Protein AF-A0A1W9WT38-F1 (afdb_monomer_lite)

Sequence (229 aa):
LFLPDLAKIMRFDTAIFLDKELIALMSEASGDGEGETDGDHYGITDALVLIQIDLNGKPEWILIHWEQIGENPLAAAYLPLTDYPKKERPVIKARAMKGISGIPEGQKRATLYSLIQESIRLDSNEERQFRELVRTNPIYKEVRMLQSVREVGIEEGIEIGIEKGVEIGIEKGVGEGIEKGRFQALEETAVKMLSSGVLTQEQIAQFTGLEISRIRKLAKAPASERQIH

Radius of gyration: 39.2 Å; chains: 1; bounding box: 86×37×109 Å

Secondary structure (DSSP, 8-state):
---TTTTTTEEEEEEEE--HHHHHHHHHTT--------------SEEEEEEEEEETTEEEEEEEEEE-----HHHHHHGGGS---GGGHHHHHHHHHHTTTTSPSSHHHHHHHHHHHHH----HHHHHHHHHHHHH-GGGHHHHHHHHHHHHHHHHHHHHHHHHHHHHHHHHHHHHHHHHHHHHHHHHHHHHHHHHSSS-HHHHHHHH---HHHHHHHHHS-GGGS---

Structure (mmCIF, N/C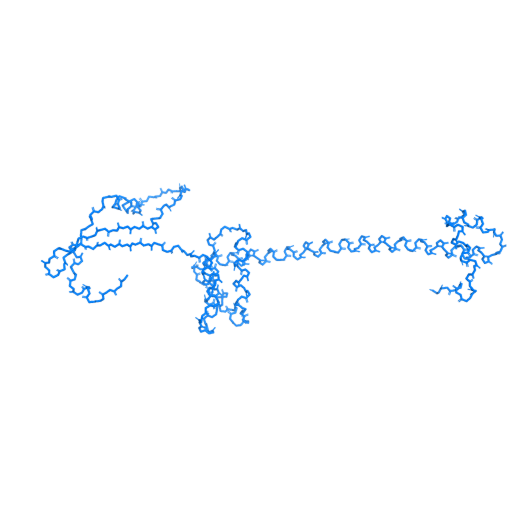A/C/O backbone):
data_AF-A0A1W9WT38-F1
#
_entry.id   AF-A0A1W9WT38-F1
#
loop_
_atom_site.group_PDB
_atom_site.id
_atom_site.type_symbol
_atom_site.label_atom_id
_atom_site.label_alt_id
_atom_site.label_comp_id
_atom_site.label_asym_id
_atom_site.label_entity_id
_atom_site.label_seq_id
_atom_site.pdbx_PDB_ins_code
_atom_site.Cartn_x
_atom_site.Cartn_y
_atom_site.Cartn_z
_atom_site.occupancy
_atom_site.B_iso_or_equiv
_atom_site.auth_seq_id
_atom_site.auth_comp_id
_atom_site.auth_asym_id
_atom_site.auth_atom_id
_atom_site.pdbx_PDB_model_num
ATOM 1 N N . LEU A 1 1 ? 16.873 6.774 -30.784 1.00 38.50 1 LEU A N 1
ATOM 2 C CA . LEU A 1 1 ? 16.338 6.586 -32.154 1.00 38.50 1 LEU A CA 1
ATOM 3 C C . LEU A 1 1 ? 17.122 5.476 -32.848 1.00 38.50 1 LEU A C 1
ATOM 5 O O . LEU A 1 1 ? 18.340 5.518 -32.785 1.00 38.50 1 LEU A O 1
ATOM 9 N N . PHE A 1 2 ? 16.466 4.525 -33.517 1.00 37.50 2 PHE A N 1
ATOM 10 C CA . PHE A 1 2 ? 17.123 3.646 -34.493 1.00 37.50 2 PHE A CA 1
ATOM 11 C C . PHE A 1 2 ? 16.529 3.988 -35.864 1.00 37.50 2 PHE A C 1
ATOM 13 O O . PHE A 1 2 ? 15.354 3.725 -36.105 1.00 37.50 2 PHE A O 1
ATOM 20 N N . LEU A 1 3 ? 17.309 4.653 -36.719 1.00 51.66 3 LEU A N 1
ATOM 21 C CA . LEU 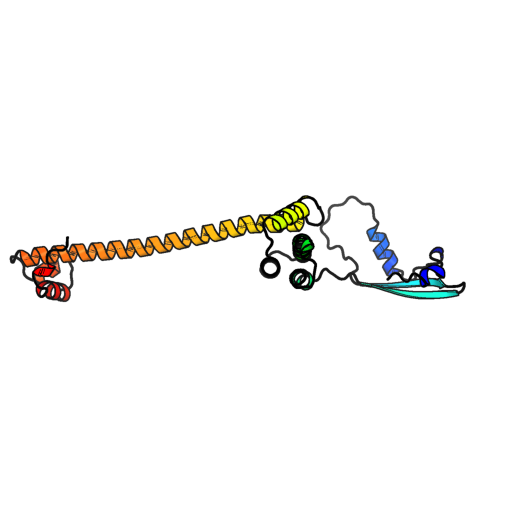A 1 3 ? 16.945 4.982 -38.102 1.00 51.66 3 LEU A CA 1
ATOM 22 C C . LEU A 1 3 ? 17.716 4.018 -39.022 1.00 51.66 3 LEU A C 1
ATOM 24 O O . LEU A 1 3 ? 18.850 4.318 -39.398 1.00 51.66 3 LEU A O 1
ATOM 28 N N . PRO A 1 4 ? 17.162 2.836 -39.347 1.00 57.66 4 PRO A N 1
ATOM 29 C CA . PRO A 1 4 ? 17.897 1.766 -40.028 1.00 57.66 4 PRO A CA 1
ATOM 30 C C . PRO A 1 4 ? 18.407 2.147 -41.425 1.00 57.66 4 PRO A C 1
ATOM 32 O O . PRO A 1 4 ? 19.383 1.567 -41.895 1.00 57.66 4 PRO A O 1
ATOM 35 N N . ASP A 1 5 ? 17.793 3.132 -42.080 1.00 68.38 5 ASP A N 1
ATOM 36 C CA . ASP A 1 5 ? 18.265 3.633 -43.375 1.00 68.38 5 ASP A CA 1
ATOM 37 C C . ASP A 1 5 ? 19.428 4.619 -43.247 1.00 68.38 5 ASP A C 1
ATOM 39 O O . ASP A 1 5 ? 20.303 4.648 -44.108 1.00 68.38 5 ASP A O 1
ATOM 43 N N . LEU A 1 6 ? 19.496 5.358 -42.137 1.00 64.56 6 LEU A N 1
ATOM 44 C CA . LEU A 1 6 ? 20.589 6.284 -41.850 1.00 64.56 6 LEU A CA 1
ATOM 45 C C . LEU A 1 6 ? 21.875 5.523 -41.492 1.00 64.56 6 LEU A C 1
ATOM 47 O O . LEU A 1 6 ? 22.960 5.884 -41.938 1.00 64.56 6 LEU A O 1
ATOM 51 N N . ALA A 1 7 ? 21.743 4.398 -40.781 1.00 63.06 7 ALA A N 1
ATOM 52 C CA . ALA A 1 7 ? 22.866 3.530 -40.418 1.00 63.06 7 ALA A CA 1
ATOM 53 C C . ALA A 1 7 ? 23.632 2.971 -41.634 1.00 63.06 7 ALA A C 1
ATOM 55 O O . ALA A 1 7 ? 24.821 2.692 -41.525 1.00 63.06 7 ALA A O 1
ATOM 56 N N . LYS A 1 8 ? 22.974 2.821 -42.793 1.00 73.81 8 LYS A N 1
ATOM 57 C CA . LYS A 1 8 ? 23.595 2.300 -44.027 1.00 73.81 8 LYS A CA 1
ATOM 58 C C . LYS A 1 8 ? 24.545 3.296 -44.693 1.00 73.81 8 LYS A C 1
ATOM 60 O O . LYS A 1 8 ? 25.408 2.880 -45.458 1.00 73.81 8 LYS A O 1
ATOM 65 N N . ILE A 1 9 ? 24.348 4.589 -44.442 1.00 77.25 9 ILE A N 1
ATOM 66 C CA . ILE A 1 9 ? 25.105 5.683 -45.068 1.00 77.25 9 ILE A CA 1
ATOM 67 C C . ILE A 1 9 ? 26.040 6.395 -44.085 1.00 77.25 9 ILE A C 1
ATOM 69 O O . ILE A 1 9 ? 26.820 7.251 -44.494 1.00 77.25 9 ILE A O 1
ATOM 73 N N . MET A 1 10 ? 25.950 6.039 -42.802 1.00 74.94 10 MET A N 1
ATOM 74 C CA . MET A 1 10 ? 26.772 6.557 -41.717 1.00 74.94 10 MET A CA 1
ATOM 75 C C . MET A 1 10 ? 28.090 5.809 -41.596 1.00 74.94 10 MET A C 1
ATOM 77 O O . MET A 1 10 ? 28.120 4.582 -41.487 1.00 74.94 10 MET A O 1
ATOM 81 N N . ARG A 1 11 ? 29.179 6.567 -41.496 1.00 78.50 11 ARG A N 1
ATOM 82 C CA . ARG A 1 11 ? 30.488 6.041 -41.114 1.00 78.50 11 ARG A CA 1
ATOM 83 C C . ARG A 1 11 ? 30.787 6.330 -39.649 1.00 78.50 11 ARG A C 1
ATOM 85 O O . ARG A 1 11 ? 31.351 7.366 -39.310 1.00 78.50 11 ARG A O 1
ATOM 92 N N . PHE A 1 12 ? 30.401 5.413 -38.766 1.00 72.69 12 PHE A N 1
ATOM 93 C CA . PHE A 1 12 ? 30.556 5.574 -37.313 1.00 72.69 12 PHE A CA 1
ATOM 94 C C . PHE A 1 12 ? 32.011 5.780 -36.858 1.00 72.69 12 PHE A C 1
ATOM 96 O O . PHE A 1 12 ? 32.248 6.455 -35.863 1.00 72.69 12 PHE A O 1
ATOM 103 N N . ASP A 1 13 ? 32.981 5.259 -37.610 1.00 76.38 13 ASP A N 1
ATOM 104 C CA . ASP A 1 13 ? 34.421 5.437 -37.385 1.00 76.38 13 ASP A CA 1
ATOM 105 C C . ASP A 1 13 ? 34.906 6.881 -37.594 1.00 76.38 13 ASP A C 1
ATOM 107 O O . ASP A 1 13 ? 35.998 7.234 -37.159 1.00 76.38 13 ASP A O 1
ATOM 111 N N . THR A 1 14 ? 34.099 7.718 -38.248 1.00 80.00 14 THR A N 1
ATOM 112 C CA . THR A 1 14 ? 34.417 9.128 -38.524 1.00 80.00 14 THR A CA 1
ATOM 113 C C . THR A 1 14 ? 33.800 10.097 -37.519 1.00 80.00 14 THR A C 1
ATOM 115 O O . THR A 1 14 ? 33.956 11.305 -37.675 1.00 80.00 14 THR A O 1
ATOM 118 N N . ALA A 1 15 ? 33.087 9.591 -36.508 1.00 74.75 15 ALA A N 1
ATOM 119 C CA . ALA A 1 15 ? 32.410 10.429 -35.531 1.00 74.75 15 ALA A CA 1
ATOM 120 C C . ALA A 1 15 ? 33.419 11.194 -34.659 1.00 74.75 15 ALA A C 1
ATOM 122 O O . ALA A 1 15 ? 34.235 10.593 -33.958 1.00 74.75 15 ALA A O 1
ATOM 123 N N . ILE A 1 16 ? 33.332 12.525 -34.674 1.00 74.00 16 ILE A N 1
ATOM 124 C CA . ILE A 1 16 ? 34.139 13.413 -33.830 1.00 74.00 16 ILE A CA 1
ATOM 125 C C . ILE A 1 16 ? 33.201 14.188 -32.905 1.00 74.00 16 ILE A C 1
ATOM 127 O O . ILE A 1 16 ? 32.298 14.888 -33.368 1.00 74.00 16 ILE A O 1
ATOM 131 N N . PHE A 1 17 ? 33.430 14.068 -31.595 1.00 68.88 17 PHE A N 1
ATOM 132 C CA . PHE A 1 17 ? 32.750 14.864 -30.573 1.00 68.88 17 PHE A CA 1
ATOM 133 C C . PHE A 1 17 ? 33.381 16.251 -30.507 1.00 68.88 17 PHE A C 1
ATOM 135 O O . PHE A 1 17 ? 34.599 16.378 -30.377 1.00 68.88 17 PHE A O 1
ATOM 142 N N . LEU A 1 18 ? 32.554 17.289 -30.607 1.00 66.50 18 LEU A N 1
ATOM 143 C CA . LEU A 1 18 ? 33.036 18.670 -30.683 1.00 66.50 18 LEU A CA 1
ATOM 144 C C . LEU A 1 18 ? 32.893 19.444 -29.366 1.00 66.50 18 LEU A C 1
ATOM 146 O O . LEU A 1 18 ? 33.423 20.550 -29.263 1.00 66.50 18 LEU A O 1
ATOM 150 N N . ASP A 1 19 ? 32.229 18.872 -28.359 1.00 64.06 19 ASP A N 1
ATOM 151 C CA . ASP A 1 19 ? 32.014 19.525 -27.067 1.00 64.06 19 ASP A CA 1
ATOM 152 C C . ASP A 1 19 ? 33.072 19.107 -26.031 1.00 64.06 19 ASP A C 1
ATOM 154 O O . ASP A 1 19 ? 33.141 17.951 -25.610 1.00 64.06 19 ASP A O 1
ATOM 158 N N . LYS A 1 20 ? 33.929 20.059 -25.637 1.00 53.59 20 LYS A N 1
ATOM 159 C CA . LYS A 1 20 ? 35.046 19.826 -24.708 1.00 53.59 20 LYS A CA 1
ATOM 160 C C . LYS A 1 20 ? 34.605 19.680 -23.251 1.00 53.59 20 LYS A C 1
ATOM 162 O O . LYS A 1 20 ? 35.309 19.004 -22.504 1.00 53.59 20 LYS A O 1
ATOM 167 N N . GLU A 1 21 ? 33.486 20.281 -22.843 1.00 53.78 21 GLU A N 1
ATOM 168 C CA . GLU A 1 21 ? 33.022 20.195 -21.448 1.00 53.78 21 GLU A CA 1
ATOM 169 C C . GLU A 1 21 ? 32.345 18.845 -21.169 1.00 53.78 21 GLU A C 1
ATOM 171 O O . GLU A 1 21 ? 32.565 18.234 -20.124 1.00 53.78 21 GLU A O 1
ATOM 176 N N . LEU A 1 22 ? 31.633 18.305 -22.162 1.00 52.28 22 LEU A N 1
ATOM 177 C CA . LEU A 1 22 ? 31.009 16.977 -22.111 1.00 52.28 22 LEU A CA 1
ATOM 178 C C . LEU A 1 22 ? 32.039 15.831 -22.057 1.00 52.28 22 LEU A C 1
ATOM 180 O O . LEU A 1 22 ? 31.825 14.834 -21.368 1.00 52.28 22 LEU A O 1
ATOM 184 N N . ILE A 1 23 ? 33.182 15.979 -22.739 1.00 49.09 23 ILE A N 1
ATOM 185 C CA . ILE A 1 23 ? 34.286 15.001 -22.706 1.00 49.09 23 ILE A CA 1
ATOM 186 C C . ILE A 1 23 ? 34.928 14.929 -21.310 1.00 49.09 23 ILE A C 1
ATOM 188 O O . ILE A 1 23 ? 35.268 13.835 -20.859 1.00 49.09 23 ILE A O 1
ATOM 192 N N . ALA A 1 24 ? 35.066 16.063 -20.613 1.00 44.94 24 ALA A N 1
ATOM 193 C CA . ALA A 1 24 ? 35.612 16.104 -19.255 1.00 44.94 24 ALA A CA 1
ATOM 194 C C . ALA A 1 24 ? 34.683 15.400 -18.247 1.00 44.94 24 ALA A C 1
ATOM 196 O O . ALA A 1 24 ? 35.140 14.543 -17.493 1.00 44.94 24 ALA A O 1
ATOM 197 N N . LEU A 1 25 ? 33.374 15.667 -18.323 1.00 47.16 25 LEU A N 1
ATOM 198 C CA . LEU A 1 25 ? 32.348 15.021 -17.491 1.00 47.16 25 LEU A CA 1
ATOM 199 C C . LEU A 1 25 ? 32.265 13.498 -17.699 1.00 47.16 25 LEU A C 1
ATOM 201 O O . LEU A 1 25 ? 32.104 12.747 -16.740 1.00 47.16 25 LEU A O 1
ATOM 205 N N . MET A 1 26 ? 32.398 13.015 -18.940 1.00 43.81 26 MET A N 1
ATOM 206 C CA . MET A 1 26 ? 32.390 11.570 -19.209 1.00 43.81 26 MET A CA 1
ATOM 207 C C . MET A 1 26 ? 33.702 10.876 -18.820 1.00 43.81 26 MET A C 1
ATOM 209 O O . MET A 1 26 ? 33.679 9.703 -18.457 1.00 43.81 26 MET A O 1
ATOM 213 N N . SER A 1 27 ? 34.836 11.585 -18.875 1.00 40.78 27 SER A N 1
ATOM 214 C CA . SER A 1 27 ? 36.141 11.060 -18.455 1.00 40.78 27 SER A CA 1
ATOM 215 C C . SER A 1 27 ? 36.226 10.853 -16.940 1.00 40.78 27 SER A C 1
ATOM 217 O O . SER A 1 27 ? 36.881 9.908 -16.500 1.00 40.78 27 SER A O 1
ATOM 219 N N . GLU A 1 28 ? 35.577 11.709 -16.146 1.00 40.41 28 GLU A N 1
ATOM 220 C CA . GLU A 1 28 ? 35.514 11.572 -14.682 1.00 40.41 28 GLU A CA 1
ATOM 221 C C . GLU A 1 28 ? 34.632 10.391 -14.245 1.00 40.41 28 GLU A C 1
ATOM 223 O O . GLU A 1 28 ? 34.946 9.719 -13.266 1.00 40.41 28 GLU A O 1
ATOM 228 N N . ALA A 1 29 ? 33.588 10.056 -15.01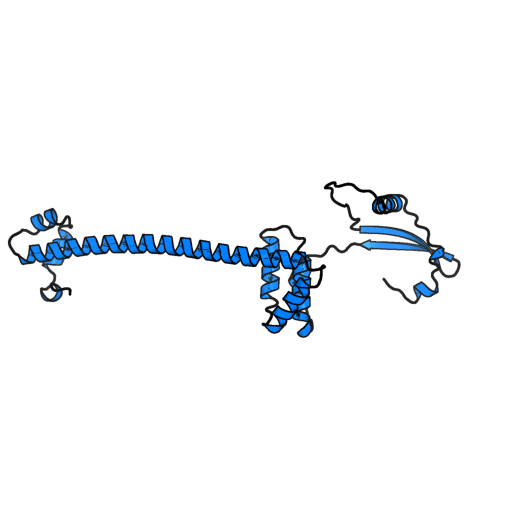1 1.00 43.19 29 ALA A N 1
ATOM 229 C CA . ALA A 1 29 ? 32.702 8.923 -14.724 1.00 43.19 29 ALA A CA 1
ATOM 230 C C . ALA A 1 29 ? 33.348 7.536 -14.950 1.00 43.19 29 ALA A C 1
ATOM 232 O O . ALA A 1 29 ? 32.805 6.526 -14.506 1.00 43.19 29 ALA A O 1
ATOM 233 N N . SER A 1 30 ? 34.494 7.472 -15.637 1.00 37.78 30 SER A N 1
ATOM 234 C CA . SER A 1 30 ? 35.237 6.231 -15.922 1.00 37.78 30 SER A CA 1
ATOM 235 C C . SER A 1 30 ? 36.455 5.995 -15.014 1.00 37.78 30 SER A C 1
ATOM 237 O O . SER A 1 30 ? 37.299 5.158 -15.329 1.00 37.78 30 SER A O 1
ATOM 239 N N . GLY A 1 31 ? 36.575 6.728 -13.903 1.00 34.12 31 GLY A N 1
ATOM 240 C CA . GLY A 1 31 ? 37.658 6.542 -12.938 1.00 34.12 31 GLY A CA 1
ATOM 241 C C . GLY A 1 31 ? 37.479 5.290 -12.077 1.00 34.12 31 GLY A C 1
ATOM 242 O O . GLY A 1 31 ? 36.716 5.302 -11.116 1.00 34.12 31 GLY A O 1
ATOM 243 N N . ASP A 1 32 ? 38.235 4.234 -12.383 1.00 41.88 32 ASP A N 1
ATOM 244 C CA . ASP A 1 32 ? 38.583 3.186 -11.422 1.00 41.88 32 ASP A CA 1
ATOM 245 C C . ASP A 1 32 ? 39.265 3.835 -10.200 1.00 41.88 32 ASP A C 1
ATOM 247 O O . ASP A 1 32 ? 40.369 4.374 -10.305 1.00 41.88 32 ASP A O 1
ATOM 251 N N . GLY A 1 33 ? 38.613 3.801 -9.036 1.00 31.48 33 GLY A N 1
ATOM 252 C CA . GLY A 1 33 ? 39.160 4.359 -7.802 1.00 31.48 33 GLY A CA 1
ATOM 253 C C . GLY A 1 33 ? 38.333 3.981 -6.579 1.00 31.48 33 GLY A C 1
ATOM 254 O O . GLY A 1 33 ? 37.210 4.441 -6.406 1.00 31.48 33 GLY A O 1
ATOM 255 N N . GLU A 1 34 ? 38.903 3.128 -5.731 1.00 39.88 34 GLU A N 1
ATOM 256 C CA . GLU A 1 34 ? 38.418 2.833 -4.384 1.00 39.88 34 GLU A CA 1
ATOM 257 C C . GLU A 1 34 ? 38.250 4.133 -3.578 1.00 39.88 34 GLU A C 1
ATOM 259 O O . GLU A 1 34 ? 39.192 4.912 -3.438 1.00 39.88 34 GLU A O 1
ATOM 264 N N . GLY A 1 35 ? 37.059 4.361 -3.023 1.00 29.09 35 GLY A N 1
ATOM 265 C CA . GLY A 1 35 ? 36.806 5.504 -2.152 1.00 29.09 35 GLY A CA 1
ATOM 266 C C . GLY A 1 35 ? 35.334 5.652 -1.793 1.00 29.09 35 GLY A C 1
ATOM 267 O O . GLY A 1 35 ? 34.545 6.162 -2.578 1.00 29.09 35 GLY A O 1
ATOM 268 N N . GLU A 1 36 ? 34.972 5.226 -0.584 1.00 40.91 36 GLU A N 1
ATOM 269 C CA . GLU A 1 36 ? 33.783 5.721 0.114 1.00 40.91 36 GLU A CA 1
ATOM 270 C C . GLU A 1 36 ? 33.797 7.253 0.104 1.00 40.91 36 GLU A C 1
ATOM 272 O O . GLU A 1 36 ? 34.708 7.861 0.658 1.00 40.91 36 GLU A O 1
ATOM 277 N N . THR A 1 37 ? 32.797 7.886 -0.504 1.00 29.25 37 THR A N 1
ATOM 278 C CA . THR A 1 37 ? 32.292 9.193 -0.067 1.00 29.25 37 THR A CA 1
ATOM 279 C C . THR A 1 37 ? 30.885 9.416 -0.607 1.00 29.25 37 THR A C 1
ATOM 281 O O . THR A 1 37 ? 30.621 9.312 -1.800 1.00 29.25 37 THR A O 1
ATOM 284 N N . ASP A 1 38 ? 29.996 9.711 0.335 1.00 40.25 38 ASP A N 1
ATOM 285 C CA . ASP A 1 38 ? 28.734 10.423 0.164 1.00 40.25 38 ASP A CA 1
ATOM 286 C C . ASP A 1 38 ? 28.906 11.594 -0.821 1.00 40.25 38 ASP A C 1
ATOM 288 O O . ASP A 1 38 ? 29.803 12.424 -0.651 1.00 40.25 38 ASP A O 1
ATOM 292 N N . GLY A 1 39 ? 28.053 11.683 -1.838 1.00 29.75 39 GLY A N 1
ATOM 293 C CA . GLY A 1 39 ? 28.096 12.795 -2.779 1.00 29.75 39 GLY A CA 1
ATOM 294 C C . GLY A 1 39 ? 27.234 12.544 -4.000 1.00 29.75 39 GLY A C 1
ATOM 295 O O . GLY A 1 39 ? 27.534 11.666 -4.803 1.00 29.75 39 GLY A O 1
ATOM 296 N N . ASP A 1 40 ? 26.166 13.331 -4.116 1.00 34.06 40 ASP A N 1
ATOM 297 C CA . ASP A 1 40 ? 25.291 13.449 -5.276 1.00 34.06 40 ASP A CA 1
ATOM 298 C C . ASP A 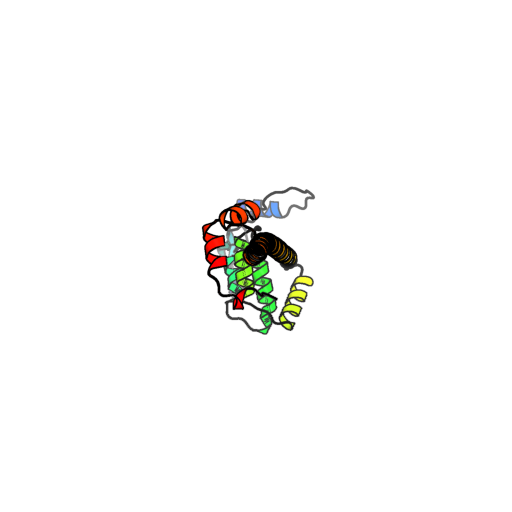1 40 ? 26.041 13.218 -6.595 1.00 34.06 40 ASP A C 1
ATOM 300 O O . ASP A 1 40 ? 26.791 14.072 -7.076 1.00 34.06 40 ASP A O 1
ATOM 304 N N . HIS A 1 41 ? 25.812 12.059 -7.214 1.00 38.91 41 HIS A N 1
ATOM 305 C CA . HIS A 1 41 ? 26.141 11.879 -8.615 1.00 38.91 41 HIS A CA 1
ATOM 306 C C . HIS A 1 41 ? 25.257 12.851 -9.401 1.00 38.91 41 HIS A C 1
ATOM 308 O O . HIS A 1 41 ? 24.076 12.579 -9.628 1.00 38.91 41 HIS A O 1
ATOM 314 N N . TYR A 1 42 ? 25.823 13.990 -9.808 1.00 38.50 42 TYR A N 1
ATOM 315 C CA . TYR A 1 42 ? 25.277 14.843 -10.862 1.00 38.50 42 TYR A CA 1
ATOM 316 C C . TYR A 1 42 ? 25.284 14.042 -12.173 1.00 38.50 42 TYR A C 1
ATOM 318 O O . TYR A 1 42 ? 26.126 14.228 -13.048 1.00 38.50 42 TYR A O 1
ATOM 326 N N . GLY A 1 43 ? 24.363 13.084 -12.288 1.00 44.50 43 GLY A N 1
ATOM 327 C CA . GLY A 1 43 ? 24.046 12.435 -13.546 1.00 44.50 43 GLY A CA 1
ATOM 328 C C . GLY A 1 43 ? 23.486 13.502 -14.471 1.00 44.50 43 GLY A C 1
ATOM 329 O O . GLY A 1 43 ? 22.541 14.199 -14.108 1.00 44.50 43 GLY A O 1
ATOM 330 N N . ILE A 1 44 ? 24.106 13.679 -15.632 1.00 47.62 44 ILE A N 1
ATOM 331 C CA . ILE A 1 44 ? 23.653 14.634 -16.640 1.00 47.62 44 ILE A CA 1
ATOM 332 C C . ILE A 1 44 ? 22.213 14.262 -17.026 1.00 47.62 44 ILE A C 1
ATOM 334 O O . ILE A 1 44 ? 21.981 13.223 -17.639 1.00 47.62 44 ILE A O 1
ATOM 338 N N . THR A 1 45 ? 21.241 15.082 -16.620 1.00 50.06 45 THR A N 1
ATOM 339 C CA . THR A 1 45 ? 19.807 14.829 -16.842 1.00 50.06 45 THR A CA 1
ATOM 340 C C . THR A 1 45 ? 19.338 15.255 -18.232 1.00 50.06 45 THR A C 1
ATOM 342 O O . THR A 1 45 ? 18.325 14.757 -18.721 1.00 50.06 45 THR A O 1
ATOM 345 N N . ASP A 1 46 ? 20.094 16.137 -18.878 1.00 48.62 46 ASP A N 1
ATOM 346 C CA . ASP A 1 46 ? 19.871 16.639 -20.228 1.00 48.62 46 ASP A CA 1
ATOM 347 C C . ASP A 1 46 ? 21.230 17.011 -20.846 1.00 48.62 46 ASP A C 1
ATOM 349 O O . ASP A 1 46 ? 22.011 17.754 -20.244 1.00 48.62 46 ASP A O 1
ATOM 353 N N . ALA A 1 47 ? 21.539 16.451 -22.016 1.00 61.88 47 ALA A N 1
ATOM 354 C CA . ALA A 1 47 ? 22.762 16.714 -22.759 1.00 61.88 47 ALA A CA 1
ATOM 355 C C . ALA A 1 47 ? 22.462 17.020 -24.227 1.00 61.88 47 ALA A C 1
ATOM 357 O O . ALA A 1 47 ? 21.794 16.257 -24.930 1.00 61.88 47 ALA A O 1
ATOM 358 N N . LEU A 1 48 ? 23.072 18.088 -24.730 1.00 65.00 48 LEU A N 1
ATOM 359 C CA . LEU A 1 48 ? 23.164 18.364 -26.157 1.00 65.00 48 LEU A CA 1
ATOM 360 C C . LEU A 1 48 ? 24.559 17.985 -26.638 1.00 65.00 48 LEU A C 1
ATOM 362 O O . LEU A 1 48 ? 25.541 18.640 -26.313 1.00 65.00 48 LEU A O 1
ATOM 366 N N . VAL A 1 49 ? 24.645 16.923 -27.430 1.00 71.44 49 VAL A N 1
ATOM 367 C CA . VAL A 1 49 ? 25.904 16.423 -27.975 1.00 71.44 49 VAL A CA 1
ATOM 368 C C . VAL A 1 49 ? 25.961 16.739 -29.461 1.00 71.44 49 VAL A C 1
ATOM 370 O O . VAL A 1 49 ? 25.182 16.207 -30.251 1.00 71.44 49 VAL A O 1
ATOM 373 N N . LEU A 1 50 ? 26.904 17.590 -29.860 1.00 76.31 50 LEU A N 1
ATOM 374 C CA . LEU A 1 50 ? 27.188 17.841 -31.268 1.00 76.31 50 LEU A CA 1
ATOM 375 C C . LEU A 1 50 ? 28.274 16.880 -31.759 1.00 76.31 50 LEU A C 1
ATOM 377 O O . LEU A 1 50 ? 29.406 16.890 -31.266 1.00 76.31 50 LEU A O 1
ATOM 381 N N . ILE A 1 51 ? 27.927 16.076 -32.759 1.00 81.00 51 ILE A N 1
ATOM 382 C CA . ILE A 1 51 ? 28.854 15.183 -33.451 1.00 81.00 51 ILE A CA 1
ATOM 383 C C . ILE A 1 51 ? 28.963 15.568 -34.924 1.00 81.00 51 ILE A C 1
ATOM 385 O O . ILE A 1 51 ? 27.973 15.896 -35.582 1.00 81.00 51 ILE A O 1
ATOM 389 N N . GLN A 1 52 ? 30.178 15.491 -35.452 1.00 83.19 52 GLN A N 1
ATOM 390 C CA . GLN A 1 52 ? 30.425 15.518 -36.888 1.00 83.19 52 GLN A CA 1
ATOM 391 C C . GLN A 1 52 ? 30.636 14.083 -37.367 1.00 83.19 52 GLN A C 1
ATOM 393 O O . GLN A 1 52 ? 31.441 13.363 -36.779 1.00 83.19 52 GLN A O 1
ATOM 398 N N . ILE A 1 53 ? 29.917 13.660 -38.404 1.00 84.00 53 ILE A N 1
ATOM 399 C CA . ILE A 1 53 ? 30.013 12.309 -38.969 1.00 84.00 53 ILE A CA 1
ATOM 400 C C . ILE A 1 53 ? 29.954 12.366 -40.495 1.00 84.00 53 ILE A C 1
ATOM 402 O O . ILE A 1 53 ? 29.253 13.198 -41.069 1.00 84.00 53 ILE A O 1
ATOM 406 N N . ASP A 1 54 ? 30.686 11.483 -41.169 1.00 82.38 54 ASP A N 1
ATOM 407 C CA . ASP A 1 54 ? 30.591 11.331 -42.617 1.00 82.38 54 ASP A CA 1
ATOM 408 C C . ASP A 1 54 ? 29.296 10.588 -42.996 1.00 82.38 54 ASP A C 1
ATOM 410 O O . ASP A 1 54 ? 29.056 9.445 -42.578 1.00 82.38 54 ASP A O 1
ATOM 414 N N . LEU A 1 55 ? 28.469 11.268 -43.793 1.00 79.50 55 LEU A N 1
ATOM 415 C CA . LEU A 1 55 ? 27.309 10.717 -44.481 1.00 79.50 55 LEU A CA 1
ATOM 416 C C . LEU A 1 55 ? 27.568 10.761 -45.992 1.00 79.50 55 LEU A C 1
ATOM 418 O O . LEU A 1 55 ? 27.648 11.836 -46.589 1.00 79.50 55 LEU A O 1
ATOM 422 N N . ASN A 1 56 ? 27.647 9.595 -46.640 1.00 84.19 56 ASN A N 1
ATOM 423 C CA . ASN A 1 56 ? 27.865 9.477 -48.093 1.00 84.19 56 ASN A CA 1
ATOM 424 C C . ASN A 1 56 ? 29.093 10.250 -48.633 1.00 84.19 56 ASN A C 1
ATOM 426 O O . ASN A 1 56 ? 29.038 10.847 -49.712 1.00 84.19 56 ASN A O 1
ATOM 430 N N . GLY A 1 57 ? 30.208 10.239 -47.904 1.00 81.75 57 GLY A N 1
ATOM 431 C CA . GLY A 1 57 ? 31.453 10.907 -48.290 1.00 81.75 57 GLY A CA 1
ATOM 432 C C . GLY A 1 57 ? 31.459 12.414 -48.029 1.00 81.75 57 GLY A C 1
ATOM 433 O O . GLY A 1 57 ? 32.305 13.120 -48.583 1.00 81.75 57 GLY A O 1
ATOM 434 N N . LYS A 1 58 ? 30.500 12.931 -47.249 1.00 83.38 58 LYS A N 1
ATOM 435 C CA . LYS A 1 58 ? 30.415 14.343 -46.863 1.00 83.38 58 LYS A CA 1
ATOM 436 C C . LYS A 1 58 ? 30.322 14.482 -45.344 1.00 83.38 58 LYS A C 1
ATOM 438 O O . LYS A 1 58 ? 29.551 13.753 -44.725 1.00 83.38 58 LYS A O 1
ATOM 443 N N . PRO A 1 59 ? 31.059 15.426 -44.736 1.00 84.94 59 PRO A N 1
ATOM 444 C CA . PRO A 1 59 ? 30.957 15.678 -43.307 1.00 84.94 59 PRO A CA 1
ATOM 445 C C . PRO A 1 59 ? 29.643 16.396 -42.984 1.00 84.94 59 PRO A C 1
ATOM 447 O O . PRO A 1 59 ? 29.427 17.527 -43.417 1.00 84.94 59 PRO A O 1
ATOM 450 N N . GLU A 1 60 ? 28.801 15.759 -42.181 1.00 83.44 60 GLU A N 1
ATOM 451 C CA . GLU A 1 60 ? 27.510 16.276 -41.731 1.00 83.44 60 GLU A CA 1
ATOM 452 C C . GLU A 1 60 ? 27.490 16.430 -40.207 1.00 83.44 60 GLU A C 1
ATOM 454 O O . GLU A 1 60 ? 28.224 15.761 -39.475 1.00 83.44 60 GLU A O 1
ATOM 459 N N . TRP A 1 61 ? 26.670 17.364 -39.730 1.00 83.31 61 TRP A N 1
ATOM 460 C CA . TRP A 1 61 ? 26.614 17.759 -38.324 1.00 83.31 61 TRP A CA 1
ATOM 461 C C . TRP A 1 61 ? 25.312 17.232 -37.733 1.00 83.31 61 TRP A C 1
ATOM 463 O O . TRP A 1 61 ? 24.231 17.537 -38.237 1.00 83.31 61 TRP A O 1
ATOM 473 N N . ILE A 1 62 ? 25.402 16.447 -36.663 1.00 76.69 62 ILE A N 1
ATOM 474 C CA . ILE A 1 62 ? 24.237 15.893 -35.976 1.00 76.69 62 ILE A CA 1
ATOM 475 C C . ILE A 1 62 ? 24.242 16.398 -34.542 1.00 76.69 62 ILE A C 1
ATOM 477 O O . ILE A 1 62 ? 25.187 16.175 -33.787 1.00 76.69 62 ILE A O 1
ATOM 481 N N . LEU A 1 63 ? 23.154 17.069 -34.173 1.00 72.44 63 LEU A N 1
ATOM 482 C CA . LEU A 1 63 ? 22.870 17.422 -32.793 1.00 72.44 63 LEU A CA 1
ATOM 483 C C . LEU A 1 63 ? 22.047 16.296 -32.166 1.00 72.44 63 LEU A C 1
ATOM 485 O O . LEU A 1 63 ? 20.921 16.023 -32.586 1.00 72.44 63 LEU A O 1
ATOM 489 N N . ILE A 1 64 ? 22.621 15.631 -31.174 1.00 71.75 64 ILE A N 1
ATOM 490 C CA . ILE A 1 64 ? 21.954 14.614 -30.375 1.00 71.75 64 ILE A CA 1
ATOM 491 C C . ILE A 1 64 ? 21.479 15.288 -29.096 1.00 71.75 64 ILE A C 1
ATOM 493 O O . ILE A 1 64 ? 22.284 15.678 -28.260 1.00 71.75 64 ILE A O 1
ATOM 497 N N . HIS A 1 65 ? 20.166 15.401 -28.943 1.00 60.94 65 HIS A N 1
ATOM 498 C CA . HIS A 1 65 ? 19.556 15.697 -27.654 1.00 60.94 65 HIS A CA 1
ATOM 499 C C . HIS A 1 65 ? 19.360 14.381 -26.903 1.00 60.94 65 HIS A C 1
ATOM 501 O O . HIS A 1 65 ? 18.638 13.491 -27.369 1.00 60.94 65 HIS A O 1
ATOM 507 N N . TRP A 1 66 ? 20.052 14.241 -25.780 1.00 59.47 66 TRP A N 1
ATOM 508 C CA . TRP A 1 66 ? 19.959 13.102 -24.886 1.00 59.47 66 TRP A CA 1
ATOM 509 C C . TRP A 1 66 ? 19.361 13.563 -23.563 1.00 59.47 66 TRP A C 1
ATOM 511 O O . TRP A 1 66 ? 20.034 14.166 -22.740 1.00 59.47 66 TRP A O 1
ATOM 521 N N . GLU A 1 67 ? 18.082 13.259 -23.371 1.00 46.78 67 GLU A N 1
ATOM 522 C CA . GLU A 1 67 ? 17.366 13.547 -22.134 1.00 46.78 67 GLU A CA 1
ATOM 523 C C . GLU A 1 67 ? 17.216 12.250 -21.336 1.00 46.78 67 GLU A C 1
ATOM 525 O O . GLU A 1 67 ? 16.669 11.249 -21.825 1.00 46.78 67 GLU A O 1
ATOM 530 N N . GLN A 1 68 ? 17.690 12.257 -20.092 1.00 50.97 68 GLN A N 1
ATOM 531 C CA . GLN A 1 68 ? 17.350 11.213 -19.142 1.00 50.97 68 GLN A CA 1
ATOM 532 C C . GLN A 1 68 ? 15.951 11.525 -18.613 1.00 50.97 68 GLN A C 1
ATOM 534 O O . GLN A 1 68 ? 15.781 12.309 -17.683 1.00 50.97 68 GLN A O 1
ATOM 539 N N . ILE A 1 69 ? 14.928 10.899 -19.203 1.00 47.31 69 ILE A N 1
ATOM 540 C CA . ILE A 1 69 ? 13.563 10.967 -18.670 1.00 47.31 69 ILE A CA 1
ATOM 541 C C . ILE A 1 69 ? 13.598 10.338 -17.273 1.00 47.31 69 ILE A C 1
ATOM 543 O O . ILE A 1 69 ? 13.604 9.112 -17.135 1.00 47.31 69 ILE A O 1
ATOM 547 N N . GLY A 1 70 ? 13.658 11.171 -16.232 1.00 53.94 70 GLY A N 1
ATOM 548 C CA . GLY A 1 70 ? 13.517 10.717 -14.855 1.00 53.94 70 GLY A CA 1
ATOM 549 C C . GLY A 1 70 ? 12.221 9.918 -14.719 1.00 53.94 70 GLY A C 1
ATOM 550 O O . GLY A 1 70 ? 11.196 10.300 -15.290 1.00 53.94 70 GLY A O 1
ATOM 551 N N . GLU A 1 71 ? 12.255 8.789 -14.004 1.00 63.44 71 GLU A N 1
ATOM 552 C CA . GLU A 1 71 ? 11.049 7.998 -13.741 1.00 63.44 71 GLU A CA 1
ATOM 553 C C . GLU A 1 71 ? 10.014 8.918 -13.063 1.00 63.44 71 GLU A C 1
ATOM 555 O O . GLU A 1 71 ? 10.163 9.285 -11.902 1.00 63.44 71 GLU A O 1
ATOM 560 N N . ASN A 1 72 ? 8.983 9.357 -13.800 1.00 78.75 72 ASN A N 1
ATOM 561 C CA . ASN A 1 72 ? 7.921 10.191 -13.245 1.00 78.75 72 ASN A CA 1
ATOM 562 C C . ASN A 1 72 ? 7.082 9.313 -12.302 1.00 78.75 72 ASN A C 1
ATOM 564 O O . ASN A 1 72 ? 6.328 8.460 -12.787 1.00 78.75 72 ASN A O 1
ATOM 568 N N . PRO A 1 73 ? 7.138 9.522 -10.974 1.00 84.94 73 PRO A N 1
ATOM 569 C CA . PRO A 1 73 ? 6.515 8.586 -10.046 1.00 84.94 73 PRO A CA 1
ATOM 570 C C . PRO A 1 73 ? 4.989 8.624 -10.117 1.00 84.94 73 PRO A C 1
ATOM 572 O O . PRO A 1 73 ? 4.313 7.648 -9.796 1.00 84.94 73 PRO A O 1
ATOM 575 N N . LEU A 1 74 ? 4.429 9.746 -10.579 1.00 81.44 74 LEU A N 1
ATOM 576 C CA . LEU A 1 74 ? 3.005 9.857 -10.847 1.00 81.44 74 LEU A CA 1
ATOM 577 C C . LEU A 1 74 ? 2.627 8.979 -12.044 1.00 81.44 74 LEU A C 1
ATOM 579 O O . LEU A 1 74 ? 1.705 8.179 -11.937 1.00 81.44 74 LEU A O 1
ATOM 583 N N . ALA A 1 75 ? 3.372 9.066 -13.149 1.00 79.31 75 ALA A N 1
ATOM 584 C CA . ALA A 1 75 ? 3.143 8.218 -14.320 1.00 79.31 75 ALA A CA 1
ATOM 585 C C . ALA A 1 75 ? 3.278 6.725 -13.975 1.00 79.31 75 ALA A C 1
ATOM 587 O O . ALA A 1 75 ? 2.444 5.922 -14.390 1.00 79.31 75 ALA A O 1
ATOM 588 N N . ALA A 1 76 ? 4.266 6.365 -13.149 1.00 87.88 76 ALA A N 1
ATOM 589 C CA . ALA A 1 76 ? 4.415 5.006 -12.637 1.00 87.88 76 ALA A CA 1
ATOM 590 C C . ALA A 1 76 ? 3.198 4.556 -11.813 1.00 87.88 76 ALA A C 1
ATOM 592 O O . ALA A 1 76 ? 2.705 3.445 -12.005 1.00 87.88 76 ALA A O 1
ATOM 593 N N . ALA A 1 77 ? 2.668 5.421 -10.945 1.00 88.25 77 ALA A N 1
ATOM 594 C CA . ALA A 1 77 ? 1.494 5.111 -10.132 1.00 88.25 77 ALA A CA 1
ATOM 595 C C . ALA A 1 77 ? 0.196 4.976 -10.947 1.00 88.25 77 ALA A C 1
ATOM 597 O O . ALA A 1 77 ? -0.696 4.233 -10.542 1.00 88.25 77 ALA A O 1
ATOM 598 N N . TYR A 1 78 ? 0.096 5.655 -12.096 1.00 88.94 78 TYR A N 1
ATOM 599 C CA . TYR A 1 78 ? -1.022 5.522 -13.038 1.00 88.94 78 TYR A CA 1
ATOM 600 C C . TYR A 1 78 ? -0.868 4.352 -14.021 1.00 88.94 78 TYR A C 1
ATOM 602 O O . TYR A 1 78 ? -1.841 4.004 -14.686 1.00 88.94 78 TYR A O 1
ATOM 610 N N . LEU A 1 79 ? 0.301 3.704 -14.096 1.00 86.50 79 LEU A N 1
ATOM 611 C CA . LEU A 1 79 ? 0.536 2.557 -14.982 1.00 86.50 79 LEU A CA 1
ATOM 612 C C . LEU A 1 79 ? -0.531 1.447 -14.856 1.00 86.50 79 LEU A C 1
ATOM 614 O O . LEU A 1 79 ? -0.958 0.929 -15.883 1.00 86.50 79 LEU A O 1
ATOM 618 N N . PRO A 1 80 ? -1.040 1.085 -13.662 1.00 92.38 80 PRO A N 1
ATOM 619 C CA . PRO A 1 80 ? -2.065 0.049 -13.560 1.00 92.38 80 PRO A CA 1
ATOM 620 C C . PRO A 1 80 ? -3.453 0.463 -14.073 1.00 92.38 80 PRO A C 1
ATOM 622 O O . PRO A 1 80 ? -4.338 -0.390 -14.143 1.00 92.38 80 PRO A O 1
ATOM 625 N N . LEU A 1 81 ? -3.647 1.734 -14.441 1.00 88.38 81 LEU A N 1
ATOM 626 C CA . LEU A 1 81 ? -4.877 2.259 -15.042 1.00 88.38 81 LEU A CA 1
ATOM 627 C C . LEU A 1 81 ? -4.816 2.320 -16.577 1.00 88.38 81 LEU A C 1
ATOM 629 O O . LEU A 1 81 ? -5.811 2.675 -17.207 1.00 88.38 81 LEU A O 1
ATOM 633 N N . THR A 1 82 ? -3.675 1.990 -17.188 1.00 84.56 82 THR A N 1
ATOM 634 C CA . THR A 1 82 ? -3.549 1.919 -18.650 1.00 84.56 82 THR A CA 1
ATOM 635 C C . THR A 1 82 ? -4.129 0.614 -19.196 1.00 84.56 82 THR A C 1
ATOM 637 O O . THR A 1 82 ? -4.439 -0.308 -18.445 1.00 84.56 82 THR A O 1
ATOM 640 N N . ASP A 1 83 ? -4.249 0.505 -20.519 1.00 85.94 83 ASP A N 1
ATOM 641 C CA . ASP A 1 83 ? -4.613 -0.762 -21.157 1.00 85.94 83 ASP A CA 1
ATOM 642 C C . ASP A 1 83 ? -3.410 -1.721 -21.170 1.00 85.94 83 ASP A C 1
ATOM 644 O O . ASP A 1 83 ? -2.304 -1.340 -21.563 1.00 85.94 83 ASP A O 1
ATOM 648 N N . TYR A 1 84 ? -3.607 -2.952 -20.697 1.00 86.31 84 TYR A N 1
ATOM 649 C CA . TYR A 1 84 ? -2.601 -4.016 -20.700 1.00 86.31 84 TYR A CA 1
ATOM 650 C C . TYR A 1 84 ? -3.256 -5.404 -20.574 1.00 86.31 84 TYR A C 1
ATOM 652 O O . TYR A 1 84 ? -4.351 -5.552 -20.019 1.00 86.31 84 TYR A O 1
ATOM 660 N N . PRO A 1 85 ? -2.585 -6.477 -21.035 1.00 88.38 85 PRO A N 1
ATOM 661 C CA . PRO A 1 85 ? -3.110 -7.833 -20.913 1.00 88.38 85 PRO A CA 1
ATOM 662 C C . PRO A 1 85 ? -3.246 -8.275 -19.450 1.00 88.38 85 PRO A C 1
ATOM 664 O O . PRO A 1 85 ? -2.321 -8.114 -18.657 1.00 88.38 85 PRO A O 1
ATOM 667 N N . LYS A 1 86 ? -4.344 -8.962 -19.098 1.00 87.69 86 LYS A N 1
ATOM 668 C CA . LYS A 1 86 ? -4.568 -9.467 -17.724 1.00 87.69 86 LYS A CA 1
ATOM 669 C C . LYS A 1 86 ? -3.404 -10.302 -17.177 1.00 87.69 86 LYS A C 1
ATOM 671 O O . LYS A 1 86 ? -3.046 -10.167 -16.017 1.00 87.69 86 LYS A O 1
ATOM 676 N N . LYS A 1 87 ? -2.759 -11.112 -18.019 1.00 89.06 87 LYS A N 1
ATOM 677 C CA . LYS A 1 87 ? -1.590 -11.926 -17.635 1.00 89.06 87 LYS A CA 1
ATOM 678 C C . LYS A 1 87 ? -0.389 -11.103 -17.139 1.00 89.06 87 LYS A C 1
ATOM 680 O O . LYS A 1 87 ? 0.488 -11.650 -16.484 1.00 89.06 87 LYS A O 1
ATOM 685 N N . GLU A 1 88 ? -0.326 -9.813 -17.466 1.00 90.56 88 GLU A N 1
ATOM 686 C CA . GLU A 1 88 ? 0.780 -8.922 -17.096 1.00 90.56 88 GLU A CA 1
ATOM 687 C C . GLU A 1 88 ? 0.518 -8.169 -15.792 1.00 90.56 88 GLU A C 1
ATOM 689 O O . GLU A 1 88 ? 1.405 -7.468 -15.311 1.00 90.56 88 GLU A O 1
ATOM 694 N N . ARG A 1 89 ? -0.656 -8.348 -15.174 1.00 94.19 89 ARG A N 1
ATOM 695 C CA . ARG A 1 89 ? -1.050 -7.665 -13.935 1.00 94.19 89 ARG A CA 1
ATOM 696 C C . ARG A 1 89 ? 0.022 -7.713 -12.832 1.00 94.19 89 ARG A C 1
ATOM 698 O O . ARG A 1 89 ? 0.365 -6.648 -12.316 1.00 94.19 89 ARG A O 1
ATOM 705 N N . PRO A 1 90 ? 0.640 -8.870 -12.515 1.00 94.19 90 PRO A N 1
ATOM 706 C CA . PRO A 1 90 ? 1.739 -8.923 -11.547 1.00 94.19 90 PRO A CA 1
ATOM 707 C C . PRO A 1 90 ? 2.936 -8.044 -11.935 1.00 94.19 90 PRO A C 1
ATOM 709 O O . PRO A 1 90 ? 3.489 -7.322 -11.109 1.00 94.19 90 PRO A O 1
ATOM 712 N N . VAL A 1 91 ? 3.323 -8.067 -13.212 1.00 93.00 91 VAL A N 1
ATOM 713 C CA . VAL A 1 91 ? 4.470 -7.305 -13.726 1.00 93.00 91 VAL A CA 1
ATOM 714 C C . VAL A 1 91 ? 4.179 -5.807 -13.702 1.00 93.00 91 VAL A C 1
ATOM 716 O O . VAL A 1 91 ? 5.041 -5.022 -13.309 1.00 93.00 91 VAL A O 1
ATOM 719 N N . ILE A 1 92 ? 2.963 -5.406 -14.076 1.00 92.25 92 ILE A N 1
ATOM 720 C CA . ILE A 1 92 ? 2.508 -4.014 -14.036 1.00 92.25 92 ILE A CA 1
ATOM 721 C C . ILE A 1 92 ? 2.535 -3.475 -12.607 1.00 92.25 92 ILE A C 1
ATOM 723 O O . ILE A 1 92 ? 3.091 -2.401 -12.378 1.00 92.25 92 ILE A O 1
ATOM 727 N N . LYS A 1 93 ? 2.037 -4.246 -11.632 1.00 94.38 93 LYS A N 1
ATOM 728 C CA . LYS A 1 93 ? 2.099 -3.873 -10.211 1.00 94.38 93 LYS A CA 1
ATOM 729 C C . LYS A 1 93 ? 3.544 -3.677 -9.737 1.00 94.38 93 LYS A C 1
ATOM 731 O O . LYS A 1 93 ? 3.842 -2.671 -9.097 1.00 94.38 93 LYS A O 1
ATOM 736 N N . ALA A 1 94 ? 4.451 -4.588 -10.097 1.00 92.56 94 ALA A N 1
ATOM 737 C CA . ALA A 1 94 ? 5.866 -4.496 -9.726 1.00 92.56 94 ALA A CA 1
ATOM 738 C C . ALA A 1 94 ? 6.564 -3.284 -10.356 1.00 92.56 94 ALA A C 1
ATOM 740 O O . ALA A 1 94 ? 7.286 -2.567 -9.665 1.00 92.56 94 ALA A O 1
ATOM 741 N N . ARG A 1 95 ? 6.312 -3.008 -11.642 1.00 90.44 95 ARG A N 1
ATOM 742 C CA . ARG A 1 95 ? 6.842 -1.821 -12.331 1.00 90.44 95 ARG A CA 1
ATOM 743 C C . ARG A 1 95 ? 6.331 -0.523 -11.717 1.00 90.44 95 ARG A C 1
ATOM 745 O O . ARG A 1 95 ? 7.129 0.378 -11.491 1.00 90.44 95 ARG A O 1
ATOM 752 N N . ALA A 1 96 ? 5.036 -0.448 -11.413 1.00 91.69 96 ALA A N 1
ATOM 753 C CA . ALA A 1 96 ? 4.443 0.721 -10.775 1.00 91.69 96 ALA A CA 1
ATOM 754 C C . ALA A 1 96 ? 5.067 0.983 -9.395 1.00 91.69 96 ALA A C 1
ATOM 756 O O . ALA A 1 96 ? 5.442 2.111 -9.089 1.00 91.69 96 ALA A O 1
ATOM 757 N N . MET A 1 97 ? 5.242 -0.067 -8.583 1.00 93.06 97 MET A N 1
ATOM 758 C CA . MET A 1 97 ? 5.888 0.045 -7.270 1.00 93.06 97 MET A CA 1
ATOM 759 C C . MET A 1 97 ? 7.360 0.435 -7.361 1.00 93.06 97 MET A C 1
ATOM 761 O O . MET A 1 97 ? 7.827 1.227 -6.548 1.00 93.06 97 MET A O 1
ATOM 765 N N . LYS A 1 98 ? 8.084 -0.096 -8.349 1.00 91.50 98 LYS A N 1
ATOM 766 C CA . LYS A 1 98 ? 9.470 0.289 -8.615 1.00 91.50 98 LYS A CA 1
ATOM 767 C C . LYS A 1 98 ? 9.564 1.771 -8.989 1.00 91.50 98 LYS A C 1
ATOM 769 O O . LYS A 1 98 ? 10.367 2.490 -8.423 1.00 91.50 98 LYS A O 1
ATOM 774 N N . GLY A 1 99 ? 8.683 2.260 -9.860 1.00 88.12 99 GLY A N 1
ATOM 775 C CA . GLY A 1 99 ? 8.707 3.667 -10.272 1.00 88.12 99 GLY A CA 1
ATOM 776 C C . GLY A 1 99 ? 8.374 4.672 -9.162 1.00 88.12 99 GLY A C 1
ATOM 777 O O . GLY A 1 99 ? 8.540 5.872 -9.355 1.00 88.12 99 GLY A O 1
ATOM 778 N N . ILE A 1 100 ? 7.907 4.211 -7.994 1.00 89.81 100 ILE A N 1
ATOM 779 C CA . ILE A 1 100 ? 7.709 5.054 -6.806 1.00 89.81 100 ILE A CA 1
ATOM 780 C C . ILE A 1 100 ? 8.711 4.762 -5.682 1.00 89.81 100 ILE A C 1
ATOM 782 O O . ILE A 1 100 ? 8.635 5.413 -4.637 1.00 89.81 100 ILE A O 1
ATOM 786 N N . SER A 1 101 ? 9.623 3.796 -5.848 1.00 87.75 101 SER A N 1
ATOM 787 C CA . SER A 1 101 ? 10.521 3.380 -4.766 1.00 87.75 101 SER A CA 1
ATOM 788 C C . SER A 1 101 ? 11.607 4.403 -4.460 1.00 87.75 101 SER A C 1
ATOM 790 O O . SER A 1 101 ? 11.955 4.566 -3.295 1.00 87.75 101 SER A O 1
ATOM 792 N N . GLY A 1 102 ? 12.025 5.179 -5.463 1.00 84.69 102 GLY A N 1
ATOM 793 C CA . GLY A 1 102 ? 12.943 6.308 -5.291 1.00 84.69 102 GLY A CA 1
ATOM 794 C C . GLY A 1 102 ? 12.337 7.535 -4.594 1.00 84.69 102 GLY A C 1
ATOM 795 O O . GLY A 1 102 ? 13.051 8.496 -4.321 1.00 84.69 102 GLY A O 1
ATOM 796 N N . ILE A 1 103 ? 11.029 7.549 -4.296 1.00 85.44 103 ILE A N 1
ATOM 797 C CA . ILE A 1 103 ? 10.436 8.640 -3.512 1.00 85.44 103 ILE A CA 1
ATOM 798 C C . ILE A 1 103 ? 10.844 8.467 -2.037 1.00 85.44 103 ILE A C 1
ATOM 800 O O . ILE A 1 103 ? 10.717 7.359 -1.500 1.00 85.44 103 ILE A O 1
ATOM 804 N N . PRO A 1 104 ? 11.254 9.544 -1.340 1.00 83.38 104 PRO A N 1
ATOM 805 C CA . PRO A 1 104 ? 11.458 9.506 0.103 1.00 83.38 104 PRO A CA 1
ATOM 806 C C . PRO A 1 104 ? 10.220 9.012 0.859 1.00 83.38 104 PRO A C 1
ATOM 808 O O . PRO A 1 104 ? 9.077 9.163 0.408 1.00 83.38 104 PRO A O 1
ATOM 811 N N . GLU A 1 105 ? 10.441 8.425 2.032 1.00 82.88 105 GLU A N 1
ATOM 812 C CA . GLU A 1 105 ? 9.341 7.985 2.885 1.00 82.88 105 GLU A CA 1
ATOM 813 C C . GLU A 1 105 ? 8.456 9.171 3.293 1.00 82.88 105 GLU A C 1
ATOM 815 O O . GLU A 1 105 ? 8.932 10.284 3.511 1.00 82.88 105 GLU A O 1
ATOM 820 N N . GLY A 1 106 ? 7.147 8.938 3.389 1.00 82.00 106 GLY A N 1
ATOM 821 C CA . GLY A 1 106 ? 6.190 9.957 3.807 1.00 82.00 106 GLY A CA 1
ATOM 822 C C . GLY A 1 106 ? 4.871 9.893 3.049 1.00 82.00 106 GLY A C 1
ATOM 823 O O . GLY A 1 106 ? 4.582 8.947 2.308 1.00 82.00 106 GLY A O 1
ATOM 824 N N . GLN A 1 107 ? 4.061 10.938 3.225 1.00 79.56 107 GLN A N 1
ATOM 825 C CA . GLN A 1 107 ? 2.686 10.983 2.725 1.00 79.56 107 GLN A CA 1
ATOM 826 C C . GLN A 1 107 ? 2.605 10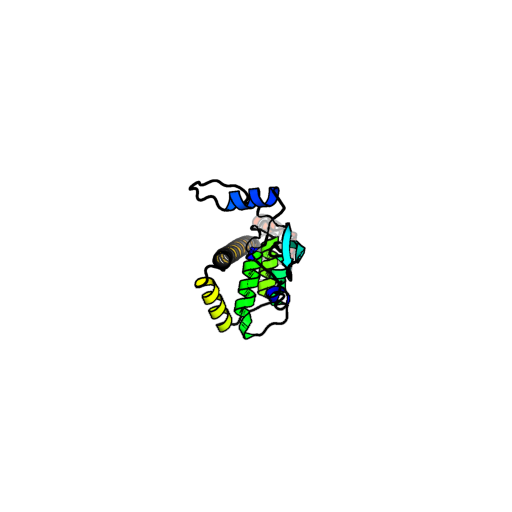.799 1.204 1.00 79.56 107 GLN A C 1
ATOM 828 O O . GLN A 1 107 ? 1.764 10.050 0.718 1.00 79.56 107 GLN A O 1
ATOM 833 N N . LYS A 1 108 ? 3.503 11.431 0.439 1.00 82.12 108 LYS A N 1
ATOM 834 C CA . LYS A 1 108 ? 3.485 11.363 -1.031 1.00 82.12 108 LYS A CA 1
ATOM 835 C C . LYS A 1 108 ? 3.661 9.929 -1.543 1.00 82.12 108 LYS A C 1
ATOM 837 O O . LYS A 1 108 ? 2.870 9.480 -2.371 1.00 82.12 108 LYS A O 1
ATOM 842 N N . ARG A 1 109 ? 4.656 9.196 -1.028 1.00 87.94 109 ARG A N 1
ATOM 843 C CA . ARG A 1 109 ? 4.895 7.795 -1.407 1.00 87.94 109 ARG A CA 1
ATOM 844 C C . ARG A 1 109 ? 3.754 6.889 -0.952 1.00 87.94 109 ARG A C 1
ATOM 846 O O . ARG A 1 109 ? 3.312 6.049 -1.729 1.00 87.94 109 ARG A O 1
ATOM 853 N N . ALA A 1 110 ? 3.233 7.099 0.259 1.00 85.06 110 ALA A N 1
ATOM 854 C CA . ALA A 1 110 ? 2.101 6.337 0.787 1.00 85.06 110 ALA A CA 1
ATOM 855 C C . ALA A 1 110 ? 0.829 6.501 -0.066 1.00 85.06 110 ALA A C 1
ATOM 857 O O . ALA A 1 110 ? 0.144 5.514 -0.350 1.00 85.06 110 ALA A O 1
ATOM 858 N N . THR A 1 111 ? 0.539 7.722 -0.528 1.00 85.19 111 THR A N 1
ATOM 859 C CA . THR A 1 111 ? -0.604 8.004 -1.409 1.00 85.19 111 THR A CA 1
ATOM 860 C C . THR A 1 111 ? -0.470 7.283 -2.748 1.00 85.19 111 THR A C 1
ATOM 862 O O . THR A 1 111 ? -1.401 6.599 -3.169 1.00 85.19 111 THR A O 1
ATOM 865 N N . LEU A 1 112 ? 0.690 7.381 -3.406 1.00 88.88 112 LEU A N 1
ATOM 866 C CA . LEU A 1 112 ? 0.920 6.726 -4.700 1.00 88.88 112 LEU A CA 1
ATOM 867 C C . LEU A 1 112 ? 0.918 5.201 -4.578 1.00 88.88 112 LEU A C 1
ATOM 869 O O . LEU A 1 112 ? 0.328 4.510 -5.403 1.00 88.88 112 LEU A O 1
ATOM 873 N N . TYR A 1 113 ? 1.511 4.675 -3.510 1.00 91.06 113 TYR A N 1
ATOM 874 C CA . TYR A 1 113 ? 1.466 3.252 -3.209 1.00 91.06 113 TYR A CA 1
ATOM 875 C C . TYR A 1 113 ? 0.022 2.758 -3.026 1.00 91.06 113 TYR A C 1
ATOM 877 O O . TYR A 1 113 ? -0.357 1.727 -3.582 1.00 91.06 113 TYR A O 1
ATOM 885 N N . SER A 1 114 ? -0.803 3.504 -2.283 1.00 89.38 114 SER A N 1
ATOM 886 C CA . SER A 1 114 ? -2.218 3.166 -2.073 1.00 89.38 114 SER A CA 1
ATOM 887 C C . SER A 1 114 ? -3.009 3.201 -3.383 1.00 89.38 114 SER A C 1
ATOM 889 O O . SER A 1 114 ? -3.789 2.289 -3.645 1.00 89.38 114 SER A O 1
ATOM 891 N N . LEU A 1 115 ? -2.748 4.186 -4.250 1.00 91.31 115 LEU A N 1
ATOM 892 C CA . LEU A 1 115 ? -3.339 4.253 -5.589 1.00 91.31 115 LEU A CA 1
ATOM 893 C C . LEU A 1 115 ? -3.006 3.008 -6.426 1.00 91.31 115 LEU A C 1
ATOM 895 O O . LEU A 1 115 ? -3.894 2.432 -7.056 1.00 91.31 115 LEU A O 1
ATOM 899 N N . ILE A 1 116 ? -1.747 2.560 -6.410 1.00 93.19 116 ILE A N 1
ATOM 900 C CA . ILE A 1 116 ? -1.328 1.342 -7.119 1.00 93.19 116 ILE A CA 1
ATOM 901 C C . ILE A 1 116 ? -2.087 0.127 -6.575 1.00 93.19 116 ILE A C 1
ATOM 903 O O . ILE A 1 116 ? -2.630 -0.654 -7.347 1.00 93.19 116 ILE A O 1
ATOM 907 N N . GLN A 1 117 ? -2.172 -0.033 -5.255 1.00 90.44 117 GLN A N 1
ATOM 908 C CA . GLN A 1 117 ? -2.868 -1.175 -4.648 1.00 90.44 117 GLN A CA 1
ATOM 909 C C . GLN A 1 117 ? -4.354 -1.232 -5.019 1.00 90.44 117 GLN A C 1
ATOM 911 O O . GLN A 1 117 ? -4.868 -2.305 -5.337 1.00 90.44 117 GLN A O 1
ATOM 916 N N . GLU A 1 118 ? -5.032 -0.084 -5.012 1.00 90.62 118 GLU A N 1
ATOM 917 C CA . GLU A 1 118 ? -6.458 -0.010 -5.337 1.00 90.62 118 GLU A CA 1
ATOM 918 C C . GLU A 1 118 ? -6.736 -0.171 -6.834 1.00 90.62 118 GLU A C 1
ATOM 920 O O . GLU A 1 118 ? -7.730 -0.793 -7.211 1.00 90.62 118 GLU A O 1
ATOM 925 N N . SER A 1 119 ? -5.847 0.330 -7.695 1.00 91.12 119 SER A N 1
ATOM 926 C CA . SER A 1 119 ? -5.992 0.198 -9.150 1.00 91.12 119 SER A CA 1
ATOM 927 C C . SER A 1 119 ? -5.761 -1.231 -9.649 1.00 91.12 119 SER A C 1
ATOM 929 O O . SER A 1 119 ? -6.378 -1.635 -10.637 1.00 91.12 119 SER A O 1
ATOM 931 N N . ILE A 1 120 ? -4.930 -2.031 -8.965 1.00 92.75 120 ILE A N 1
ATOM 932 C CA . ILE A 1 120 ? -4.642 -3.415 -9.364 1.00 92.75 120 ILE A CA 1
ATOM 933 C C . ILE A 1 120 ? -4.660 -4.406 -8.190 1.00 92.75 120 ILE A C 1
ATOM 935 O O . ILE A 1 120 ? -3.645 -4.804 -7.610 1.00 92.75 120 ILE A O 1
ATOM 939 N N . ARG A 1 121 ? -5.870 -4.880 -7.883 1.00 90.88 121 ARG A N 1
ATOM 940 C CA . ARG A 1 121 ? -6.096 -5.981 -6.938 1.00 90.88 121 ARG A CA 1
ATOM 941 C C . ARG A 1 121 ? -5.769 -7.319 -7.600 1.00 90.88 121 ARG A C 1
ATOM 943 O O . ARG A 1 121 ? -6.432 -7.700 -8.566 1.00 90.88 121 ARG A O 1
ATOM 950 N N . LEU A 1 122 ? -4.735 -7.994 -7.111 1.00 90.62 122 LEU A N 1
ATOM 951 C CA . LEU A 1 122 ? -4.309 -9.291 -7.629 1.00 90.62 122 LEU A CA 1
ATOM 952 C C . LEU A 1 122 ? -5.080 -10.420 -6.940 1.00 90.62 122 LEU A C 1
ATOM 954 O O . LEU A 1 122 ? -5.360 -10.342 -5.743 1.00 90.62 122 LEU A O 1
ATOM 958 N N . ASP A 1 123 ? -5.412 -11.470 -7.687 1.00 90.88 123 ASP A N 1
ATOM 959 C CA . ASP A 1 123 ? -5.912 -12.713 -7.094 1.00 90.88 123 ASP A CA 1
ATOM 960 C C . ASP A 1 123 ? -4.783 -13.546 -6.451 1.00 90.88 123 ASP A C 1
ATOM 962 O O . ASP A 1 123 ? -3.602 -13.208 -6.520 1.00 90.88 123 ASP A O 1
ATOM 966 N N . SER A 1 124 ? -5.118 -14.672 -5.813 1.00 88.44 124 SER A N 1
ATOM 967 C CA . SER A 1 124 ? -4.129 -15.506 -5.110 1.00 88.44 124 SER A CA 1
ATOM 968 C C . SER A 1 124 ? -3.034 -16.091 -6.014 1.00 88.44 124 SER A C 1
ATOM 970 O O . SER A 1 124 ? -1.929 -16.375 -5.542 1.00 88.44 124 SER A O 1
ATOM 972 N N . ASN A 1 125 ? -3.323 -16.331 -7.293 1.00 91.56 125 ASN A N 1
ATOM 973 C CA . ASN A 1 125 ? -2.342 -16.830 -8.250 1.00 91.56 125 ASN A CA 1
ATOM 974 C C . ASN A 1 125 ? -1.448 -15.696 -8.762 1.00 91.56 125 ASN A C 1
ATOM 976 O O . ASN A 1 125 ? -0.225 -15.828 -8.751 1.00 91.56 125 ASN A O 1
ATOM 980 N N . GLU A 1 126 ? -2.052 -14.573 -9.136 1.00 93.25 126 GLU A N 1
ATOM 981 C CA . GLU A 1 126 ? -1.353 -13.355 -9.546 1.00 93.25 126 GLU A CA 1
ATOM 982 C C . GLU A 1 126 ? -0.429 -12.833 -8.434 1.00 93.25 126 GLU A C 1
ATOM 984 O O . GLU A 1 126 ? 0.717 -12.474 -8.693 1.00 93.25 126 GLU A O 1
ATOM 989 N N . GLU A 1 127 ? -0.875 -12.870 -7.179 1.00 90.38 127 GLU A N 1
ATOM 990 C CA . GLU A 1 127 ? -0.079 -12.436 -6.030 1.00 90.38 127 GLU A CA 1
ATOM 991 C C . GLU A 1 127 ? 1.119 -13.374 -5.780 1.00 90.38 127 GLU A C 1
ATOM 993 O O . GLU A 1 127 ? 2.204 -12.923 -5.412 1.00 90.38 127 GLU A O 1
ATOM 998 N N . ARG A 1 128 ? 0.983 -14.684 -6.049 1.00 87.69 128 ARG A N 1
ATOM 999 C CA . ARG A 1 128 ? 2.134 -15.609 -6.042 1.00 87.69 128 ARG A CA 1
ATOM 1000 C C . ARG A 1 128 ? 3.141 -15.258 -7.134 1.00 87.69 128 ARG A C 1
ATOM 1002 O O . ARG A 1 128 ? 4.336 -15.227 -6.851 1.00 87.69 128 ARG A O 1
ATOM 1009 N N . GLN A 1 129 ? 2.670 -14.974 -8.347 1.00 90.81 129 GLN A N 1
ATOM 1010 C CA . GLN A 1 129 ? 3.528 -14.566 -9.464 1.00 90.81 129 GLN A CA 1
ATOM 1011 C C . GLN A 1 129 ? 4.246 -13.246 -9.168 1.00 90.81 129 GLN A C 1
ATOM 1013 O O . GLN A 1 129 ? 5.439 -13.118 -9.434 1.00 90.81 129 GLN A O 1
ATOM 1018 N N . PHE A 1 130 ? 3.540 -12.289 -8.568 1.00 93.69 130 PHE A N 1
ATOM 1019 C CA . PHE A 1 130 ? 4.091 -11.007 -8.146 1.00 93.69 130 PHE A CA 1
ATOM 1020 C C . PHE A 1 130 ? 5.182 -11.178 -7.081 1.00 93.69 130 PHE A C 1
ATOM 1022 O O . PHE A 1 130 ? 6.294 -10.680 -7.259 1.00 93.69 130 PHE A O 1
ATOM 1029 N N . ARG A 1 131 ? 4.911 -11.939 -6.011 1.00 89.12 131 ARG A N 1
ATOM 1030 C CA . ARG A 1 131 ? 5.907 -12.203 -4.962 1.00 89.12 131 ARG A CA 1
ATOM 1031 C C . ARG A 1 131 ? 7.146 -12.895 -5.511 1.00 89.12 131 ARG A C 1
ATOM 1033 O O . ARG A 1 131 ? 8.259 -12.509 -5.165 1.00 89.12 131 ARG A O 1
ATOM 1040 N N . GLU A 1 132 ? 6.969 -13.886 -6.382 1.00 88.62 132 GLU A N 1
ATOM 1041 C CA . GLU A 1 132 ? 8.103 -14.591 -6.976 1.00 88.62 132 GLU A CA 1
ATOM 1042 C C . GLU A 1 132 ? 8.929 -13.673 -7.883 1.00 88.62 132 GLU A C 1
ATOM 1044 O O . GLU A 1 132 ? 10.157 -13.674 -7.800 1.00 88.62 132 GLU A O 1
ATOM 1049 N N . LEU A 1 133 ? 8.277 -12.819 -8.678 1.00 90.56 133 LEU A N 1
ATOM 1050 C CA . LEU A 1 133 ? 8.939 -11.802 -9.498 1.00 90.56 133 LEU A CA 1
ATOM 1051 C C . LEU A 1 133 ? 9.790 -10.840 -8.651 1.00 90.56 133 LEU A C 1
ATOM 1053 O O . LEU A 1 133 ? 10.951 -10.594 -8.977 1.00 90.56 133 LEU A O 1
ATOM 1057 N N . VAL A 1 134 ? 9.229 -10.316 -7.559 1.00 91.56 134 VAL A N 1
ATOM 1058 C CA . VAL A 1 134 ? 9.910 -9.368 -6.658 1.00 91.56 134 VAL A CA 1
ATOM 1059 C C . VAL A 1 134 ? 11.041 -10.041 -5.867 1.00 91.56 134 VAL A C 1
ATOM 1061 O O . VAL A 1 134 ? 12.067 -9.425 -5.565 1.00 91.56 134 VAL A O 1
ATOM 1064 N N . ARG A 1 135 ? 10.882 -11.325 -5.533 1.00 87.88 135 ARG A N 1
ATOM 1065 C CA . ARG A 1 135 ? 11.891 -12.114 -4.818 1.00 87.88 135 ARG A CA 1
ATOM 1066 C C . ARG A 1 135 ? 13.090 -12.450 -5.700 1.00 87.88 135 ARG A C 1
ATOM 1068 O O . ARG A 1 135 ? 14.224 -12.334 -5.243 1.00 87.88 135 ARG A O 1
ATOM 1075 N N . THR A 1 136 ? 12.837 -12.878 -6.933 1.00 88.75 136 THR A N 1
ATOM 1076 C CA . THR A 1 136 ? 13.861 -13.434 -7.831 1.00 88.75 136 THR A CA 1
ATOM 1077 C C . THR A 1 136 ? 14.631 -12.374 -8.605 1.00 88.75 136 THR A C 1
ATOM 1079 O O . THR A 1 136 ? 15.797 -12.593 -8.925 1.00 88.75 136 THR A O 1
ATOM 1082 N N . ASN A 1 137 ? 14.016 -11.226 -8.900 1.00 88.69 137 ASN A N 1
ATOM 1083 C CA . ASN A 1 137 ? 14.631 -10.210 -9.741 1.00 88.69 137 ASN A CA 1
ATOM 1084 C C . ASN A 1 137 ? 15.250 -9.068 -8.902 1.00 88.69 137 ASN A C 1
ATOM 1086 O O . ASN A 1 137 ? 14.516 -8.356 -8.209 1.00 88.69 137 ASN A O 1
ATOM 1090 N N . PRO A 1 138 ? 16.575 -8.829 -8.997 1.00 86.88 138 PRO A N 1
ATOM 1091 C CA . PRO A 1 138 ? 17.259 -7.758 -8.267 1.00 86.88 138 PRO A CA 1
ATOM 1092 C C . PRO A 1 138 ? 16.698 -6.354 -8.522 1.00 86.88 138 PRO A C 1
ATOM 1094 O O . PRO A 1 138 ? 16.746 -5.514 -7.627 1.00 86.88 138 PRO A O 1
ATOM 1097 N N . ILE A 1 139 ? 16.111 -6.115 -9.701 1.00 84.94 139 ILE A N 1
ATOM 1098 C CA . ILE A 1 139 ? 15.519 -4.824 -10.090 1.00 84.94 139 ILE A CA 1
ATOM 1099 C C . ILE A 1 139 ? 14.382 -4.410 -9.138 1.00 84.94 139 ILE A C 1
ATOM 1101 O O . ILE A 1 139 ? 14.114 -3.222 -8.982 1.00 84.94 139 ILE A O 1
ATOM 1105 N N . TYR A 1 140 ? 13.733 -5.369 -8.469 1.00 88.06 140 TYR A N 1
ATOM 1106 C CA . TYR A 1 140 ? 12.639 -5.126 -7.523 1.00 88.06 140 TYR A CA 1
ATOM 1107 C C . TYR A 1 140 ? 13.068 -5.246 -6.051 1.00 88.06 140 TYR A C 1
ATOM 1109 O O . TYR A 1 140 ? 12.220 -5.383 -5.167 1.00 88.06 140 TYR A O 1
ATOM 1117 N N . LYS A 1 141 ? 14.374 -5.176 -5.751 1.00 86.19 141 LYS A N 1
ATOM 1118 C CA . LYS A 1 141 ? 14.895 -5.230 -4.373 1.00 86.19 141 LYS A CA 1
ATOM 1119 C C . LYS A 1 141 ? 14.239 -4.187 -3.461 1.00 86.19 141 LYS A C 1
ATOM 1121 O O . LYS A 1 141 ? 13.867 -4.522 -2.341 1.00 86.19 141 LYS A O 1
ATOM 1126 N N . GLU A 1 142 ? 14.065 -2.961 -3.942 1.00 83.88 142 GLU A N 1
ATOM 1127 C CA . GLU A 1 142 ? 13.431 -1.876 -3.180 1.00 83.88 142 GLU A CA 1
ATOM 1128 C C . GLU A 1 142 ? 11.931 -2.112 -2.979 1.00 83.88 142 GLU A C 1
ATOM 1130 O O . GLU A 1 142 ? 11.404 -1.875 -1.896 1.00 83.88 142 GLU A O 1
ATOM 1135 N N . VAL A 1 143 ? 11.247 -2.672 -3.982 1.00 86.69 143 VAL A N 1
ATOM 1136 C CA . VAL A 1 143 ? 9.831 -3.059 -3.868 1.00 86.69 143 VAL A CA 1
ATOM 1137 C C . VAL A 1 143 ? 9.641 -4.071 -2.740 1.00 86.69 143 VAL A C 1
ATOM 1139 O O . VAL A 1 143 ? 8.716 -3.933 -1.943 1.00 86.69 143 VAL A O 1
ATOM 1142 N N . ARG A 1 144 ? 10.551 -5.044 -2.615 1.00 84.31 144 ARG A N 1
ATOM 1143 C CA . ARG A 1 144 ? 10.536 -6.014 -1.512 1.00 84.31 144 ARG A CA 1
ATOM 1144 C C . ARG A 1 144 ? 10.632 -5.334 -0.144 1.00 84.31 144 ARG A C 1
ATOM 1146 O O . ARG A 1 144 ? 9.882 -5.696 0.755 1.00 84.31 144 ARG A O 1
ATOM 1153 N N . MET A 1 145 ? 11.519 -4.346 -0.003 1.00 79.62 145 MET A N 1
ATOM 1154 C CA . MET A 1 145 ? 11.682 -3.584 1.242 1.00 79.62 145 MET A CA 1
ATOM 1155 C C . MET A 1 145 ? 10.427 -2.766 1.574 1.00 79.62 145 MET A C 1
ATOM 1157 O O . MET A 1 145 ? 9.963 -2.774 2.713 1.00 79.62 145 MET A O 1
ATOM 1161 N N . LEU A 1 146 ? 9.823 -2.122 0.570 1.00 79.31 146 LEU A N 1
ATOM 1162 C CA . LEU A 1 146 ? 8.573 -1.371 0.732 1.00 79.31 146 LEU A CA 1
ATOM 1163 C C . LEU A 1 146 ? 7.412 -2.253 1.201 1.00 79.31 146 LEU A C 1
ATOM 1165 O O . LEU A 1 146 ? 6.586 -1.803 1.994 1.00 79.31 146 LEU A O 1
ATOM 1169 N N . GLN A 1 147 ? 7.333 -3.497 0.718 1.00 72.25 147 GLN A N 1
ATOM 1170 C CA . GLN A 1 147 ? 6.308 -4.436 1.172 1.00 72.25 147 GLN A CA 1
ATOM 1171 C C . GLN A 1 147 ? 6.502 -4.834 2.634 1.00 72.25 147 GLN A C 1
ATOM 1173 O O . GLN A 1 147 ? 5.542 -4.749 3.398 1.00 72.25 147 GLN A O 1
ATOM 1178 N N . SER A 1 148 ? 7.730 -5.178 3.038 1.00 66.62 148 SER A N 1
ATOM 1179 C CA . SER A 1 148 ? 8.010 -5.579 4.422 1.00 66.62 148 SER A CA 1
ATOM 1180 C C . SER A 1 148 ? 7.729 -4.467 5.435 1.00 66.62 148 SER A C 1
ATOM 1182 O O . SER A 1 148 ? 7.176 -4.735 6.494 1.00 66.62 148 SER A O 1
ATOM 1184 N N . VAL A 1 149 ? 8.044 -3.208 5.106 1.00 59.47 149 VAL A N 1
ATOM 1185 C CA . VAL A 1 149 ? 7.805 -2.069 6.013 1.00 59.47 149 VAL A CA 1
ATOM 1186 C C . VAL A 1 149 ? 6.308 -1.819 6.222 1.00 59.47 149 VAL A C 1
ATOM 1188 O O . VAL A 1 149 ? 5.884 -1.464 7.318 1.00 59.47 149 VAL A O 1
ATOM 1191 N N . ARG A 1 150 ? 5.477 -2.026 5.192 1.00 61.22 150 ARG A N 1
ATOM 1192 C CA . ARG A 1 150 ? 4.024 -1.831 5.304 1.00 61.22 150 ARG A CA 1
ATOM 1193 C C . ARG A 1 150 ? 3.332 -2.961 6.059 1.00 61.22 150 ARG A C 1
ATOM 1195 O O . ARG A 1 150 ? 2.375 -2.675 6.766 1.00 61.22 150 ARG A O 1
ATOM 1202 N N . GLU A 1 151 ? 3.771 -4.206 5.884 1.00 58.12 151 GLU A N 1
ATOM 1203 C CA . GLU A 1 151 ? 3.233 -5.341 6.648 1.00 58.12 151 GLU A CA 1
ATOM 1204 C C . GLU A 1 151 ? 3.398 -5.083 8.152 1.00 58.12 151 GLU A C 1
ATOM 1206 O O . GLU A 1 151 ? 2.403 -5.098 8.872 1.00 58.12 151 GLU A O 1
ATOM 1211 N N . VAL A 1 152 ? 4.594 -4.661 8.576 1.00 54.12 152 VAL A N 1
ATOM 1212 C CA . VAL A 1 152 ? 4.865 -4.272 9.971 1.00 54.12 152 VAL A CA 1
ATOM 1213 C C . VAL A 1 152 ? 4.069 -3.024 10.384 1.00 54.12 152 VAL A C 1
ATOM 1215 O O . VAL A 1 152 ? 3.405 -3.027 11.414 1.00 54.12 152 VAL A O 1
ATOM 1218 N N . GLY A 1 153 ? 4.051 -1.965 9.567 1.00 59.28 153 GLY A N 1
ATOM 1219 C CA . GLY A 1 153 ? 3.368 -0.715 9.929 1.00 59.28 153 GLY A CA 1
ATOM 1220 C C . GLY A 1 153 ? 1.834 -0.804 9.991 1.00 59.28 153 GLY A C 1
ATOM 1221 O O . GLY A 1 153 ? 1.202 -0.057 10.739 1.00 59.28 153 GLY A O 1
ATOM 1222 N N . ILE A 1 154 ? 1.207 -1.698 9.215 1.00 58.78 154 ILE A N 1
ATOM 1223 C CA . ILE A 1 154 ? -0.236 -1.976 9.323 1.00 58.78 154 ILE A CA 1
ATOM 1224 C C . ILE A 1 154 ? -0.528 -2.773 10.594 1.00 58.78 154 ILE A C 1
ATOM 1226 O O . ILE A 1 154 ? -1.506 -2.459 11.271 1.00 58.78 154 ILE A O 1
ATOM 1230 N N . GLU A 1 155 ? 0.296 -3.773 10.914 1.00 53.00 155 GLU A N 1
ATOM 1231 C CA . GLU A 1 155 ? 0.160 -4.550 12.150 1.00 53.00 155 GLU A CA 1
ATOM 1232 C C . GLU A 1 155 ? 0.258 -3.640 13.381 1.00 53.00 155 GLU A C 1
ATOM 1234 O O . GLU A 1 155 ? -0.684 -3.603 14.173 1.00 53.00 155 GLU A O 1
ATOM 1239 N N . GLU A 1 156 ? 1.296 -2.803 13.466 1.00 54.16 156 GLU A N 1
ATOM 1240 C CA . GLU A 1 156 ? 1.472 -1.844 14.568 1.00 54.16 156 GLU A CA 1
ATOM 1241 C C . GLU A 1 156 ? 0.319 -0.827 14.647 1.00 54.16 156 GLU A C 1
ATOM 1243 O O . GLU A 1 156 ? -0.190 -0.518 15.726 1.00 54.16 156 GLU A O 1
ATOM 1248 N N . GLY A 1 157 ? -0.144 -0.306 13.504 1.00 61.16 157 GLY A N 1
ATOM 1249 C CA . GLY A 1 157 ? -1.247 0.658 13.466 1.00 61.16 157 GLY A CA 1
ATOM 1250 C C . GLY A 1 157 ? -2.586 0.076 13.935 1.00 61.16 157 GLY A C 1
ATOM 1251 O O . GLY A 1 157 ? -3.351 0.762 14.620 1.00 61.16 157 GLY A O 1
ATOM 1252 N N . ILE A 1 158 ? -2.873 -1.181 13.584 1.00 62.12 158 ILE A N 1
ATOM 1253 C CA . ILE A 1 158 ? -4.063 -1.905 14.053 1.00 62.12 158 ILE A CA 1
ATOM 1254 C C . ILE A 1 158 ? -3.944 -2.201 15.549 1.00 62.12 158 ILE A C 1
ATOM 1256 O O . ILE A 1 158 ? -4.910 -1.984 16.280 1.00 62.12 158 ILE A O 1
ATOM 1260 N N . GLU A 1 159 ? -2.775 -2.644 16.008 1.00 60.22 159 GLU A N 1
ATOM 1261 C CA . GLU A 1 159 ? -2.518 -2.964 17.413 1.00 60.22 159 GLU A CA 1
ATOM 1262 C C . GLU A 1 159 ? -2.718 -1.737 18.314 1.00 60.22 159 GLU A C 1
ATOM 1264 O O . GLU A 1 159 ? -3.559 -1.771 19.214 1.00 60.22 159 GLU A O 1
ATOM 1269 N N . ILE A 1 160 ? -2.081 -0.606 17.984 1.00 65.44 160 ILE A N 1
ATOM 1270 C CA . ILE A 1 160 ? -2.238 0.661 18.722 1.00 65.44 160 ILE A CA 1
ATOM 1271 C C . ILE A 1 160 ? -3.697 1.145 18.696 1.00 65.44 160 ILE A C 1
ATOM 1273 O O . ILE A 1 160 ? -4.202 1.695 19.679 1.00 65.44 160 ILE A O 1
ATOM 1277 N N . GLY A 1 161 ? -4.387 0.982 17.562 1.00 72.19 161 GLY A N 1
ATOM 1278 C CA . GLY A 1 161 ? -5.788 1.375 17.414 1.00 72.19 161 GLY A CA 1
ATOM 1279 C C . GLY A 1 161 ? -6.736 0.552 18.290 1.00 72.19 161 GLY A C 1
ATOM 1280 O O . GLY A 1 161 ? -7.627 1.118 18.928 1.00 72.19 161 GLY A O 1
ATOM 1281 N N . ILE A 1 162 ? -6.533 -0.768 18.345 1.00 72.44 162 ILE A N 1
ATOM 1282 C CA . ILE A 1 162 ? -7.307 -1.681 19.195 1.00 72.44 162 ILE A CA 1
ATOM 1283 C C . ILE A 1 162 ? -7.020 -1.396 20.666 1.00 72.44 162 ILE A C 1
ATOM 1285 O O . ILE A 1 162 ? -7.967 -1.254 21.436 1.00 72.44 162 ILE A O 1
ATOM 1289 N N . GLU A 1 163 ? -5.752 -1.258 21.049 1.00 72.56 163 GLU A N 1
ATOM 1290 C CA . GLU A 1 163 ? -5.351 -1.013 22.436 1.00 72.56 163 GLU A CA 1
ATOM 1291 C C . GLU A 1 163 ? -5.995 0.268 22.983 1.00 72.56 163 GLU A C 1
ATOM 1293 O O . GLU A 1 163 ? -6.725 0.221 23.975 1.00 72.56 163 GLU A O 1
ATOM 1298 N N . LYS A 1 164 ? -5.865 1.389 22.259 1.00 73.06 164 LYS A N 1
ATOM 1299 C CA . LYS A 1 164 ? -6.500 2.663 22.644 1.00 73.06 164 LYS A CA 1
ATOM 1300 C C . LYS A 1 164 ? -8.025 2.588 22.650 1.00 73.06 164 LYS A C 1
ATOM 1302 O O . LYS A 1 164 ? -8.673 3.178 23.513 1.00 73.06 164 LYS A O 1
ATOM 1307 N N . GLY A 1 165 ? -8.619 1.897 21.677 1.00 75.38 165 GLY A N 1
ATOM 1308 C CA . GLY A 1 165 ? -10.071 1.736 21.597 1.00 75.38 165 GLY A CA 1
ATOM 1309 C C . GLY A 1 165 ? -10.638 0.934 22.771 1.00 75.38 165 GLY A C 1
ATOM 1310 O O . GLY A 1 165 ? -11.665 1.310 23.341 1.00 75.38 165 GLY A O 1
ATOM 1311 N N . VAL A 1 166 ? -9.951 -0.145 23.153 1.00 78.69 166 VAL A N 1
ATOM 1312 C CA . VAL A 1 166 ? -10.312 -1.003 24.286 1.00 78.69 166 VAL A CA 1
ATOM 1313 C C . VAL A 1 166 ? -10.122 -0.263 25.606 1.00 78.69 166 VAL A C 1
ATOM 1315 O O . VAL A 1 166 ? -11.030 -0.293 26.432 1.00 78.69 166 VAL A O 1
ATOM 1318 N N . GLU A 1 167 ? -9.009 0.446 25.791 1.00 79.56 167 GLU A N 1
ATOM 1319 C CA . GLU A 1 167 ? -8.733 1.216 27.008 1.00 79.56 167 GLU A CA 1
ATOM 1320 C C . GLU A 1 167 ? -9.824 2.267 27.271 1.00 79.56 167 GLU A C 1
ATOM 1322 O O . GLU A 1 167 ? -10.470 2.243 28.320 1.00 79.56 167 GLU A O 1
ATOM 1327 N N . ILE A 1 168 ? -10.129 3.109 26.275 1.00 77.81 168 ILE A N 1
ATOM 1328 C CA . ILE A 1 168 ? -11.181 4.135 26.387 1.00 77.81 168 ILE A CA 1
ATOM 1329 C C . ILE A 1 168 ? -12.558 3.493 26.612 1.00 77.81 168 ILE A C 1
ATOM 1331 O O . ILE A 1 168 ? -13.384 4.017 27.367 1.00 77.81 168 ILE A O 1
ATOM 1335 N N . GLY A 1 169 ? -12.833 2.373 25.937 1.00 78.31 169 GLY A N 1
ATOM 1336 C CA . GLY A 1 169 ? -14.093 1.646 26.067 1.00 78.31 169 GLY A CA 1
ATOM 1337 C C . GLY A 1 169 ? -14.294 1.061 27.465 1.00 78.31 169 GLY A C 1
ATOM 1338 O O . GLY A 1 169 ? -15.374 1.211 28.043 1.00 78.31 169 GLY A O 1
ATOM 1339 N N . ILE A 1 170 ? -13.256 0.437 28.026 1.00 82.06 170 ILE A N 1
ATOM 1340 C CA . ILE A 1 170 ? -13.271 -0.128 29.380 1.00 82.06 170 ILE A CA 1
ATOM 1341 C C . ILE A 1 170 ? -13.391 0.988 30.412 1.00 82.06 170 ILE A C 1
ATOM 1343 O O . ILE A 1 170 ? -14.245 0.892 31.288 1.00 82.06 170 ILE A O 1
ATOM 1347 N N . GLU A 1 171 ? -12.599 2.054 30.306 1.00 79.69 171 GLU A N 1
ATOM 1348 C CA . GLU A 1 171 ? -12.604 3.135 31.294 1.00 79.69 171 GLU A CA 1
ATOM 1349 C C . GLU A 1 171 ? -13.987 3.797 31.399 1.00 79.69 171 GLU A C 1
ATOM 1351 O O . GLU A 1 171 ? -14.539 3.930 32.496 1.00 79.69 171 GLU A O 1
ATOM 1356 N N . LYS A 1 172 ? -14.612 4.115 30.257 1.00 77.50 172 LYS A N 1
ATOM 1357 C CA . LYS A 1 172 ? -15.974 4.671 30.239 1.00 77.50 172 LYS A CA 1
ATOM 1358 C C . LYS A 1 172 ? -17.020 3.664 30.705 1.00 77.50 172 LYS A C 1
ATOM 1360 O O . LYS A 1 172 ? -17.876 4.008 31.517 1.00 77.50 172 LYS A O 1
ATOM 1365 N N . GLY A 1 173 ? -16.957 2.425 30.216 1.00 79.88 173 GLY A N 1
ATOM 1366 C CA . GLY A 1 173 ? -17.942 1.394 30.544 1.00 79.88 173 GLY A CA 1
ATOM 1367 C C . GLY A 1 173 ? -17.924 1.003 32.023 1.00 79.88 173 GLY A C 1
ATOM 1368 O O . GLY A 1 173 ? -18.977 0.901 32.653 1.00 79.88 173 GLY A O 1
ATOM 1369 N N . VAL A 1 174 ? -16.733 0.830 32.596 1.00 83.75 174 VAL A N 1
ATOM 1370 C CA . VAL A 1 174 ? -16.549 0.522 34.019 1.00 83.75 174 VAL A CA 1
ATOM 1371 C C . VAL A 1 174 ? -16.936 1.722 34.880 1.00 83.75 174 VAL A C 1
ATOM 1373 O O . VAL A 1 174 ? -17.652 1.538 35.864 1.00 83.75 174 VAL A O 1
ATOM 1376 N N . GLY A 1 175 ? -16.541 2.942 34.499 1.00 82.75 175 GLY A N 1
ATOM 1377 C CA . GLY A 1 175 ? -16.919 4.164 35.214 1.00 82.75 175 GLY A CA 1
ATOM 1378 C C . GLY A 1 175 ? -18.436 4.341 35.315 1.00 82.75 175 GLY A C 1
ATOM 1379 O O . GLY A 1 175 ? -18.978 4.444 36.418 1.00 82.75 175 GLY A O 1
ATOM 1380 N N . GLU A 1 176 ? -19.141 4.280 34.181 1.00 80.12 176 GLU A N 1
ATOM 1381 C CA . GLU A 1 176 ? -20.605 4.382 34.157 1.00 80.12 176 GLU A CA 1
ATOM 1382 C C . GLU A 1 176 ? -21.289 3.216 34.885 1.00 80.12 176 GLU A C 1
ATOM 1384 O O . GLU A 1 176 ? -22.312 3.409 35.547 1.00 80.12 176 GLU A O 1
ATOM 1389 N N . GLY A 1 177 ? -20.741 2.002 34.769 1.00 84.81 177 GLY A N 1
ATOM 1390 C CA . GLY A 1 177 ? -21.269 0.811 35.432 1.00 84.81 177 GLY A CA 1
ATOM 1391 C C . GLY A 1 177 ? -21.182 0.898 36.956 1.00 84.81 177 GLY A C 1
ATOM 1392 O O . GLY A 1 177 ? -22.169 0.634 37.645 1.00 84.81 177 GLY A O 1
ATOM 1393 N N . ILE A 1 178 ? -20.032 1.323 37.489 1.00 87.88 178 ILE A N 1
ATOM 1394 C CA . ILE A 1 178 ? -19.825 1.507 38.932 1.00 87.88 178 ILE A CA 1
ATOM 1395 C C . ILE A 1 178 ? -20.738 2.611 39.469 1.00 87.88 178 ILE A C 1
ATOM 1397 O O . ILE A 1 178 ? -21.356 2.435 40.523 1.00 87.88 178 ILE A O 1
ATOM 1401 N N . GLU A 1 179 ? -20.861 3.735 38.759 1.00 85.44 179 GLU A N 1
ATOM 1402 C CA . GLU A 1 179 ? -21.705 4.844 39.205 1.00 85.44 179 GLU A CA 1
ATOM 1403 C C . GLU A 1 179 ? -23.190 4.454 39.226 1.00 85.44 179 GLU A C 1
ATOM 1405 O O . GLU A 1 179 ? -23.867 4.668 40.239 1.00 85.44 179 GLU A O 1
ATOM 1410 N N . LYS A 1 180 ? -23.681 3.800 38.161 1.00 84.50 180 LYS A N 1
ATOM 1411 C CA . LYS A 1 180 ? -25.052 3.269 38.104 1.00 84.50 180 LYS A CA 1
ATOM 1412 C C . LYS A 1 180 ? -25.302 2.233 39.194 1.00 84.50 180 LYS A C 1
ATOM 1414 O O . LYS A 1 180 ? -26.313 2.337 39.883 1.00 84.50 180 LYS A O 1
ATOM 1419 N N . GLY A 1 181 ? -24.383 1.287 39.396 1.00 86.81 181 GLY A N 1
ATOM 1420 C CA . GLY A 1 181 ? -24.508 0.260 40.432 1.00 86.81 181 GLY A CA 1
ATOM 1421 C C . GLY A 1 181 ? -24.549 0.853 41.841 1.00 86.81 181 GLY A C 1
ATOM 1422 O O . GLY A 1 181 ? -25.404 0.487 42.647 1.00 86.81 181 GLY A O 1
ATOM 1423 N N . ARG A 1 182 ? -23.691 1.842 42.131 1.00 88.81 182 ARG A N 1
ATOM 1424 C CA . ARG A 1 182 ? -23.717 2.562 43.413 1.00 88.81 182 ARG A CA 1
ATOM 1425 C C . ARG A 1 182 ? -25.046 3.285 43.611 1.00 88.81 182 ARG A C 1
ATOM 1427 O O . ARG A 1 182 ? -25.616 3.220 44.696 1.00 88.81 182 ARG A O 1
ATOM 1434 N N . PHE A 1 183 ? -25.542 3.965 42.580 1.00 86.88 183 PHE A N 1
ATOM 1435 C CA . PHE A 1 183 ? -26.803 4.695 42.659 1.00 86.88 183 PHE A CA 1
ATOM 1436 C C . PHE A 1 183 ? -28.000 3.752 42.857 1.00 86.88 183 PHE A C 1
ATOM 1438 O O . PHE A 1 183 ? -28.821 3.996 43.736 1.00 86.88 183 PHE A O 1
ATOM 1445 N N . GLN A 1 184 ? -28.054 2.631 42.131 1.00 87.38 184 GLN A N 1
ATOM 1446 C CA . GLN A 1 184 ? -29.076 1.590 42.308 1.00 87.38 184 GLN A CA 1
ATOM 1447 C C . GLN A 1 184 ? -29.060 1.002 43.724 1.00 87.38 184 GLN A C 1
ATOM 1449 O O . GLN A 1 184 ? -30.108 0.920 44.362 1.00 87.38 184 GLN A O 1
ATOM 1454 N N . ALA A 1 185 ? -27.882 0.690 44.270 1.00 88.38 185 ALA A N 1
ATOM 1455 C CA . ALA A 1 185 ? -27.759 0.174 45.634 1.00 88.38 185 ALA A CA 1
ATOM 1456 C C . ALA A 1 185 ? -28.281 1.165 46.697 1.00 88.38 185 ALA A C 1
ATOM 1458 O O . ALA A 1 185 ? -28.921 0.761 47.676 1.00 88.38 185 ALA A O 1
ATOM 1459 N N . LEU A 1 186 ? -28.044 2.470 46.508 1.00 90.38 186 LEU A N 1
ATOM 1460 C CA . LEU A 1 186 ? -28.595 3.513 47.382 1.00 90.38 186 LEU A CA 1
ATOM 1461 C C . LEU A 1 186 ? -30.124 3.583 47.281 1.00 90.38 186 LEU A C 1
ATOM 1463 O O . LEU A 1 186 ? -30.800 3.717 48.302 1.00 90.38 186 LEU A O 1
ATOM 1467 N N . GLU A 1 187 ? -30.678 3.451 46.075 1.00 89.25 187 GLU A N 1
ATOM 1468 C CA . GLU A 1 187 ? -32.128 3.440 45.858 1.00 89.25 187 GLU A CA 1
ATOM 1469 C C . GLU A 1 187 ? -32.803 2.216 46.469 1.00 89.25 187 GLU A C 1
ATOM 1471 O O . GLU A 1 187 ? -33.809 2.360 47.162 1.00 89.25 187 GLU A O 1
ATOM 1476 N N . GLU A 1 188 ? -32.236 1.025 46.294 1.00 88.19 188 GLU A N 1
ATOM 1477 C CA . GLU A 1 188 ? -32.732 -0.196 46.935 1.00 88.19 188 GLU A CA 1
ATOM 1478 C C . GLU A 1 188 ? -32.726 -0.074 48.459 1.00 88.19 188 GLU A C 1
ATOM 1480 O O . GLU A 1 188 ? -33.680 -0.471 49.136 1.00 88.19 188 GLU A O 1
ATOM 1485 N N . THR A 1 189 ? -31.660 0.509 49.008 1.00 88.69 189 THR A N 1
ATOM 1486 C CA . THR A 1 189 ? -31.547 0.775 50.444 1.00 88.69 189 THR A CA 1
ATOM 1487 C C . THR A 1 189 ? -32.640 1.742 50.901 1.00 88.69 189 THR A C 1
ATOM 1489 O O . THR A 1 189 ? -33.329 1.467 51.886 1.00 88.69 189 THR A O 1
ATOM 1492 N N . ALA A 1 190 ? -32.877 2.823 50.152 1.00 88.88 190 ALA A N 1
ATOM 1493 C CA . ALA A 1 190 ? -33.958 3.766 50.425 1.00 88.88 190 ALA A CA 1
ATOM 1494 C C . ALA A 1 190 ? -35.345 3.107 50.364 1.00 88.88 190 ALA A C 1
ATOM 1496 O O . ALA A 1 190 ? -36.180 3.362 51.231 1.00 88.88 190 ALA A O 1
ATOM 1497 N N . VAL A 1 191 ? -35.596 2.227 49.390 1.00 88.56 191 VAL A N 1
ATOM 1498 C CA . VAL A 1 191 ? -36.866 1.491 49.259 1.00 88.56 191 VAL A CA 1
ATOM 1499 C C . VAL A 1 191 ? -37.090 0.557 50.450 1.00 88.56 191 VAL A C 1
ATOM 1501 O O . VAL A 1 191 ? -38.198 0.522 50.999 1.00 88.56 191 VAL A O 1
ATOM 1504 N N . LYS A 1 192 ? -36.052 -0.158 50.902 1.00 87.81 192 LYS A N 1
ATOM 1505 C CA . LYS A 1 192 ? -36.116 -1.008 52.106 1.00 87.81 192 LYS A CA 1
ATOM 1506 C C . LYS A 1 192 ? -36.416 -0.177 53.358 1.00 87.81 192 LYS A C 1
ATOM 1508 O O . LYS A 1 192 ? -37.285 -0.551 54.144 1.00 87.81 192 LYS A O 1
ATOM 1513 N N . MET A 1 193 ? -35.772 0.984 53.509 1.00 88.94 193 MET A N 1
ATOM 1514 C CA . MET A 1 193 ? -36.027 1.905 54.624 1.00 88.94 193 MET A CA 1
ATOM 1515 C C . MET A 1 193 ? -37.446 2.490 54.588 1.00 88.94 193 MET A C 1
ATOM 1517 O O . MET A 1 193 ? -38.119 2.496 55.618 1.00 88.94 193 MET A O 1
ATOM 1521 N N . LEU A 1 194 ? -37.940 2.909 53.417 1.00 87.06 194 LEU A N 1
ATOM 1522 C CA . LEU A 1 194 ? -39.313 3.402 53.240 1.00 87.06 194 LEU A CA 1
ATOM 1523 C C . LEU A 1 194 ? -40.345 2.323 53.589 1.00 87.06 194 LEU A C 1
ATOM 1525 O O . LEU A 1 194 ? -41.355 2.614 54.226 1.00 87.06 194 LEU A O 1
ATOM 1529 N N . SER A 1 195 ? -40.074 1.074 53.202 1.00 85.06 195 SER A N 1
ATOM 1530 C CA . SER A 1 195 ? -40.959 -0.066 53.465 1.00 85.06 195 SER A CA 1
ATOM 1531 C C . SER A 1 195 ? -40.991 -0.467 54.942 1.00 85.06 195 SER A C 1
ATOM 1533 O O . SER A 1 195 ? -41.985 -1.030 55.389 1.00 85.06 195 SER A O 1
ATOM 1535 N N . SER A 1 196 ? -39.942 -0.149 55.712 1.00 86.44 196 SER A N 1
ATOM 1536 C CA . SER A 1 196 ? -39.916 -0.389 57.161 1.00 86.44 196 SER A CA 1
ATOM 1537 C C . SER A 1 196 ? -40.903 0.492 57.940 1.00 86.44 196 SER A C 1
ATOM 1539 O O . SER A 1 196 ? -41.325 0.113 59.027 1.00 86.44 196 SER A O 1
ATOM 1541 N N . GLY A 1 197 ? -41.260 1.670 57.408 1.00 81.69 197 GLY A N 1
ATOM 1542 C CA . GLY A 1 197 ? -42.167 2.624 58.058 1.00 81.69 197 GLY A CA 1
ATOM 1543 C C . GLY A 1 197 ? -41.622 3.292 59.329 1.00 81.69 197 GLY A C 1
ATOM 1544 O O . GLY A 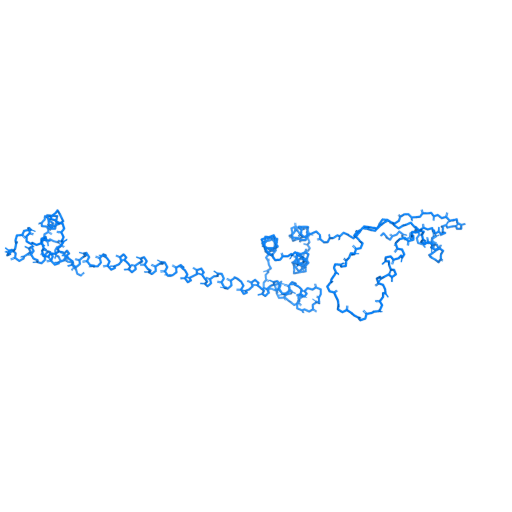1 197 ? -42.353 4.041 59.970 1.00 81.69 197 GLY A O 1
ATOM 1545 N N . VAL A 1 198 ? -40.361 3.037 59.699 1.00 86.75 198 VAL A N 1
ATOM 1546 C CA . VAL A 1 198 ? -39.749 3.535 60.946 1.00 86.75 198 VAL A CA 1
ATOM 1547 C C . VAL A 1 198 ? -39.127 4.926 60.780 1.00 86.75 198 VAL A C 1
ATOM 1549 O O . VAL A 1 198 ? -39.105 5.710 61.725 1.00 86.75 198 VAL A O 1
ATOM 1552 N N . LEU A 1 199 ? -38.609 5.237 59.589 1.00 87.62 199 LEU A N 1
ATOM 1553 C CA . LEU A 1 199 ? -37.846 6.458 59.309 1.00 87.62 199 LEU A CA 1
ATOM 1554 C C . LEU A 1 199 ? -38.651 7.446 58.456 1.00 87.62 199 LEU A C 1
ATOM 1556 O O . LEU A 1 199 ? -39.398 7.040 57.562 1.00 87.62 199 LEU A O 1
ATOM 1560 N N . THR A 1 200 ? -38.464 8.749 58.689 1.00 90.38 200 THR A N 1
ATOM 1561 C CA . THR A 1 200 ? -39.054 9.792 57.832 1.00 90.38 200 THR A CA 1
ATOM 1562 C C . THR A 1 200 ? -38.312 9.907 56.500 1.00 90.38 200 THR A C 1
ATOM 1564 O O . THR A 1 200 ? -37.155 9.507 56.373 1.00 90.38 200 THR A O 1
ATOM 1567 N N . GLN A 1 201 ? -38.954 10.493 55.486 1.00 88.69 201 GLN A N 1
ATOM 1568 C CA . GLN A 1 201 ? -38.329 10.683 54.170 1.00 88.69 201 GLN A CA 1
ATOM 1569 C C . GLN A 1 201 ? -37.065 11.553 54.256 1.00 88.69 201 GLN A C 1
ATOM 1571 O O . GLN A 1 201 ? -36.096 11.302 53.543 1.00 88.69 201 GLN A O 1
ATOM 1576 N N . GLU A 1 202 ? -37.055 12.533 55.159 1.00 90.69 202 GLU A N 1
ATOM 1577 C CA . GLU A 1 202 ? -35.915 13.406 55.439 1.00 90.69 202 GLU A CA 1
ATOM 1578 C C . GLU A 1 202 ? -34.748 12.633 56.068 1.00 90.69 202 GLU A C 1
ATOM 1580 O O . GLU A 1 202 ? -33.603 12.810 55.653 1.00 90.69 202 GLU A O 1
ATOM 1585 N N . GLN A 1 203 ? -35.029 11.723 57.006 1.00 89.31 203 GLN A N 1
ATOM 1586 C CA . GLN A 1 203 ? -34.009 10.856 57.605 1.00 89.31 203 GLN A CA 1
ATOM 1587 C C . GLN A 1 203 ? -33.442 9.866 56.579 1.00 89.31 203 GLN A C 1
ATOM 1589 O O . GLN A 1 203 ? -32.236 9.642 56.535 1.00 89.31 203 GLN A O 1
ATOM 1594 N N . ILE A 1 204 ? -34.285 9.310 55.707 1.00 90.31 204 ILE A N 1
ATOM 1595 C CA . ILE A 1 204 ? -33.852 8.382 54.650 1.00 90.31 204 ILE A CA 1
ATOM 1596 C C . ILE A 1 204 ? -32.956 9.093 53.631 1.00 90.31 204 ILE A C 1
ATOM 1598 O O . ILE A 1 204 ? -31.921 8.545 53.248 1.00 90.31 204 ILE A O 1
ATOM 1602 N N . ALA A 1 205 ? -33.302 10.319 53.228 1.00 91.19 205 ALA A N 1
ATOM 1603 C CA . ALA A 1 205 ? -32.449 11.147 52.373 1.00 91.19 205 ALA A CA 1
ATOM 1604 C C . ALA A 1 205 ? -31.078 11.401 53.026 1.00 91.19 205 ALA A C 1
ATOM 1606 O O . ALA A 1 205 ? -30.045 11.252 52.378 1.00 91.19 205 ALA A O 1
ATOM 1607 N N . GLN A 1 206 ? -31.059 11.690 54.331 1.00 90.50 206 GLN A N 1
ATOM 1608 C CA . GLN A 1 206 ? -29.822 11.901 55.082 1.00 90.50 206 GLN A CA 1
ATOM 1609 C C . GLN A 1 206 ? -28.945 10.638 55.160 1.00 90.50 206 GLN A C 1
ATOM 1611 O O . GLN A 1 206 ? -27.734 10.736 54.985 1.00 90.50 206 GLN A O 1
ATOM 1616 N N . PHE A 1 207 ? -29.528 9.457 55.398 1.00 88.94 207 PHE A N 1
ATOM 1617 C CA . PHE A 1 207 ? -28.767 8.205 55.530 1.00 88.94 207 PHE A CA 1
ATOM 1618 C C . PHE A 1 207 ? -28.281 7.630 54.198 1.00 88.94 207 PHE A C 1
ATOM 1620 O O . PHE A 1 207 ? -27.219 7.014 54.149 1.00 88.94 207 PHE A O 1
ATOM 1627 N N . THR A 1 208 ? -29.049 7.810 53.125 1.00 88.31 208 THR A N 1
ATOM 1628 C CA . THR A 1 208 ? -28.702 7.286 51.792 1.00 88.31 208 THR A CA 1
ATOM 1629 C C . THR A 1 208 ? -27.913 8.286 50.948 1.00 88.31 208 THR A C 1
ATOM 1631 O O . THR A 1 208 ? -27.382 7.920 49.905 1.00 88.31 208 THR A O 1
ATOM 1634 N N . GLY A 1 209 ? -27.838 9.553 51.370 1.00 88.69 209 GLY A N 1
ATOM 1635 C CA . GLY A 1 209 ? -27.227 10.629 50.587 1.00 88.69 209 GLY A CA 1
ATOM 1636 C C . GLY A 1 209 ? -27.990 10.958 49.299 1.00 88.69 209 GLY A C 1
ATOM 1637 O O . GLY A 1 209 ? -27.481 11.695 48.457 1.00 88.69 209 GLY A O 1
ATOM 1638 N N . LEU A 1 210 ? -29.196 10.408 49.126 1.00 90.19 210 LEU A N 1
ATOM 1639 C CA . LEU A 1 210 ? -30.061 10.688 47.989 1.00 90.19 210 LEU A CA 1
ATOM 1640 C C . LEU A 1 210 ? -30.824 11.995 48.200 1.00 90.19 210 LEU A C 1
ATOM 1642 O O . LEU A 1 210 ? -31.278 12.329 49.292 1.00 90.19 210 LEU A O 1
ATOM 1646 N N . GLU A 1 211 ? -31.043 12.700 47.098 1.00 91.94 211 GLU A N 1
ATOM 1647 C CA . GLU A 1 211 ? -31.891 13.886 47.028 1.00 91.94 211 GLU A CA 1
ATOM 1648 C C . GLU A 1 211 ? -33.316 13.590 47.538 1.00 91.94 211 GLU A C 1
ATOM 1650 O O . GLU A 1 211 ? -33.948 12.605 47.137 1.00 91.94 211 GLU A O 1
ATOM 1655 N N . ILE A 1 212 ? -33.877 14.472 48.374 1.00 88.88 212 ILE A N 1
ATOM 1656 C CA . ILE A 1 212 ? -35.230 14.297 48.939 1.00 88.88 212 ILE A CA 1
ATOM 1657 C C . ILE A 1 212 ? -36.300 14.181 47.842 1.00 88.88 212 ILE A C 1
ATOM 1659 O O . ILE A 1 212 ? -37.297 13.467 47.982 1.00 88.88 212 ILE A O 1
ATOM 1663 N N . SER A 1 213 ? -36.076 14.849 46.707 1.00 89.44 213 SER A N 1
ATOM 1664 C CA . SER A 1 213 ? -36.928 14.760 45.523 1.00 89.44 213 SER A CA 1
ATOM 1665 C C . SER A 1 213 ? -36.949 13.345 44.927 1.00 89.44 213 SER A C 1
ATOM 1667 O O . SER A 1 213 ? -38.001 12.888 44.467 1.00 89.44 213 SER A O 1
ATOM 1669 N N . ARG A 1 214 ? -35.826 12.617 44.990 1.00 89.06 214 ARG A N 1
ATOM 1670 C CA . ARG A 1 214 ? -35.710 11.226 44.543 1.00 89.06 214 ARG A CA 1
ATOM 1671 C C . ARG A 1 214 ? -36.402 10.269 45.508 1.00 89.06 214 ARG A C 1
ATOM 1673 O O . ARG A 1 214 ? -37.189 9.443 45.051 1.00 89.06 214 ARG A O 1
ATOM 1680 N N . ILE A 1 215 ? -36.227 10.455 46.817 1.00 88.94 215 ILE A N 1
ATOM 1681 C CA . ILE A 1 215 ? -36.944 9.688 47.854 1.00 88.94 215 ILE A CA 1
ATOM 1682 C C . ILE A 1 215 ? -38.466 9.824 47.695 1.00 88.94 215 ILE A C 1
ATOM 1684 O O . ILE A 1 215 ? -39.189 8.828 47.707 1.00 88.94 215 ILE A O 1
ATOM 1688 N N . ARG A 1 216 ? -38.968 11.041 47.446 1.00 88.62 216 ARG A N 1
ATOM 1689 C CA . ARG A 1 216 ? -40.399 11.292 47.189 1.00 88.62 216 ARG A CA 1
ATOM 1690 C C . ARG A 1 216 ? -40.921 10.588 45.936 1.00 88.62 216 ARG A C 1
ATOM 1692 O O . ARG A 1 216 ? -42.076 10.166 45.923 1.00 88.62 216 ARG A O 1
ATOM 1699 N N . LYS A 1 217 ? -40.101 10.470 44.884 1.00 88.12 217 LYS A N 1
ATOM 1700 C CA . LYS A 1 217 ? -40.453 9.706 43.674 1.00 88.12 217 LYS A CA 1
ATOM 1701 C C . LYS A 1 217 ? -40.542 8.210 43.980 1.00 88.12 217 LYS A C 1
ATOM 1703 O O . LYS A 1 217 ? -41.545 7.600 43.627 1.00 88.12 217 LYS A O 1
ATOM 1708 N N . LEU A 1 218 ? -39.561 7.657 44.696 1.00 87.12 218 LEU A N 1
ATOM 1709 C CA . LEU A 1 218 ? -39.554 6.248 45.116 1.00 87.12 218 LEU A CA 1
ATOM 1710 C C . LEU A 1 218 ? -40.749 5.909 46.028 1.00 87.12 218 LEU A C 1
ATOM 1712 O O . LEU A 1 218 ? -41.355 4.852 45.886 1.00 87.12 218 LEU A O 1
ATOM 1716 N N . ALA A 1 219 ? -41.155 6.828 46.909 1.00 81.19 219 ALA A N 1
ATOM 1717 C CA . ALA A 1 219 ? -42.312 6.644 47.790 1.00 81.19 219 ALA A CA 1
ATOM 1718 C C . ALA A 1 219 ? -43.666 6.630 47.049 1.00 81.19 219 ALA A C 1
ATOM 1720 O O . ALA A 1 219 ? -44.605 5.970 47.496 1.00 81.19 219 ALA A O 1
ATOM 1721 N N . LYS A 1 220 ? -43.774 7.352 45.924 1.00 81.56 220 LYS A N 1
ATOM 1722 C CA . LYS A 1 220 ? -44.985 7.416 45.084 1.00 81.56 220 LYS A CA 1
ATOM 1723 C C . LYS A 1 220 ? -45.105 6.256 44.092 1.00 81.56 220 LYS A C 1
ATOM 1725 O O . LYS A 1 220 ? -46.193 6.054 43.557 1.00 81.56 220 LYS A O 1
ATOM 1730 N N . ALA A 1 221 ? -44.028 5.512 43.843 1.00 71.31 221 ALA A N 1
ATOM 1731 C CA . ALA A 1 221 ? -44.061 4.354 42.958 1.00 71.31 221 ALA A CA 1
ATOM 1732 C C . ALA A 1 221 ? -44.910 3.217 43.581 1.00 71.31 221 ALA A C 1
ATOM 1734 O O . ALA A 1 221 ? -44.757 2.921 44.781 1.00 71.31 221 ALA A O 1
ATOM 1735 N N . PRO A 1 222 ? -45.838 2.603 42.815 1.00 56.03 222 PRO A N 1
ATOM 1736 C CA . PRO A 1 222 ? -46.728 1.556 43.310 1.00 56.03 222 PRO A CA 1
ATOM 1737 C C . PRO A 1 222 ? -45.949 0.309 43.754 1.00 56.03 222 PRO A C 1
ATOM 1739 O O . PRO A 1 222 ? -44.881 -0.009 43.239 1.00 56.03 222 PRO A O 1
ATOM 1742 N N . ALA A 1 223 ? -46.495 -0.415 44.736 1.00 54.12 223 ALA A N 1
ATOM 1743 C CA . ALA A 1 223 ? -45.842 -1.565 45.370 1.00 54.12 223 ALA A CA 1
ATOM 1744 C C . ALA A 1 223 ? -45.480 -2.719 44.409 1.00 54.12 223 ALA A C 1
ATOM 1746 O O . ALA A 1 223 ? -44.636 -3.541 44.753 1.00 54.12 223 ALA A O 1
ATOM 1747 N N . SER A 1 224 ? -46.058 -2.754 43.204 1.00 48.28 224 SER A N 1
ATOM 1748 C CA . SER A 1 224 ? -45.775 -3.736 42.149 1.00 48.28 224 SER A CA 1
ATOM 1749 C C . SER A 1 224 ? -44.396 -3.593 41.490 1.00 48.28 224 SER A C 1
ATOM 1751 O O . SER A 1 224 ? -43.957 -4.529 40.837 1.00 48.28 224 SER A O 1
ATOM 1753 N N . GLU A 1 225 ? -43.702 -2.465 41.673 1.00 50.75 225 GLU A N 1
ATOM 1754 C CA . GLU A 1 225 ? -42.323 -2.246 41.189 1.00 50.75 225 GLU A CA 1
ATOM 1755 C C . GLU A 1 225 ? -41.271 -2.371 42.311 1.00 50.75 225 GLU A C 1
ATOM 1757 O O . GLU A 1 225 ? -40.083 -2.165 42.083 1.00 50.75 225 GLU A O 1
ATOM 1762 N N . ARG A 1 226 ? -41.684 -2.706 43.546 1.00 51.28 226 ARG A N 1
ATOM 1763 C CA . ARG A 1 226 ? -40.794 -2.776 44.727 1.00 51.28 226 ARG A CA 1
ATOM 1764 C C . ARG A 1 226 ? -40.070 -4.117 44.892 1.00 51.28 226 ARG A C 1
ATOM 1766 O O . ARG A 1 226 ? -39.311 -4.280 45.844 1.00 51.28 226 ARG A O 1
ATOM 1773 N N . GLN A 1 227 ? -40.294 -5.058 43.979 1.00 44.28 227 GLN A N 1
ATOM 1774 C CA . GLN A 1 227 ? -39.491 -6.267 43.821 1.00 44.28 227 GLN A CA 1
ATOM 1775 C C . GLN A 1 227 ? -38.809 -6.202 42.460 1.00 44.28 227 GLN A C 1
ATOM 1777 O O . GLN A 1 227 ? -39.446 -6.399 41.430 1.00 44.28 227 GLN A O 1
ATOM 1782 N N . ILE A 1 228 ? -37.515 -5.904 42.473 1.00 42.81 228 ILE A N 1
ATOM 1783 C CA . ILE A 1 228 ? -36.639 -6.095 41.322 1.00 42.81 228 ILE A CA 1
ATOM 1784 C C . ILE A 1 228 ? -35.778 -7.312 41.676 1.00 42.81 228 ILE A C 1
ATOM 1786 O O . ILE A 1 228 ? -35.158 -7.333 42.741 1.00 42.81 228 ILE A O 1
ATOM 1790 N N . HIS A 1 229 ? -35.896 -8.352 40.846 1.00 36.66 229 HIS A N 1
ATOM 1791 C CA . HIS A 1 229 ? -35.162 -9.619 40.915 1.00 36.66 229 HIS A CA 1
ATOM 1792 C C . HIS A 1 229 ? -33.689 -9.447 40.549 1.00 36.66 229 HIS A C 1
ATOM 1794 O O . HIS A 1 229 ? -33.410 -8.607 39.664 1.00 36.66 229 HIS A O 1
#

pLDDT: mean 75.14, std 17.63, range [29.09, 94.38]

Foldseek 3Di:
DCPPVQVVQWDPVAKDWDDPVVVVLVVVVPDPDDDDDDDDPPDPQWDWTWIWTGGNNDTDIDTDIDGNPQLPLQVLLCQLVDDDDPVCLLVSLLSNLLSLLPPDDDDVSVVSNVSSCVSRPDDPVSVVVNVCCLVPDPSNVSVVVVVVVVVVVVVVVVVVVVVVVVVVVCVVVVVVVVVVVLVVVLLLQLLVVVVVVPDDLVVSCVVSVNDSVVSVVSNPDDPVPNDDD